Protein AF-A0A8H6RRB8-F1 (afdb_monomer)

Organism: NCBI:txid685502

InterPro domains:
  IPR002125 Cytidine and deoxycytidylate deaminase domain [PF00383] (11-50)
  IPR016193 Cytidine deaminase-like [SSF53927] (10-118)

Solvent-accessible surface area (backbone atoms only — not comparable to full-atom values): 13588 Å² total; per-residue (Å²): 123,40,74,63,92,60,81,66,49,71,68,51,47,62,52,48,51,58,11,49,53,38,10,50,51,26,45,77,67,79,39,75,41,25,30,34,64,41,73,54,98,94,37,79,78,43,74,47,70,56,71,59,27,49,68,47,28,50,51,40,25,74,72,61,51,80,62,49,76,42,27,60,81,37,78,84,49,12,6,75,63,43,66,39,52,58,32,67,44,82,91,62,66,62,65,37,55,49,39,45,57,57,63,25,69,58,47,50,50,44,44,49,51,60,71,54,52,78,59,84,86,43,98,72,64,74,80,66,89,82,59,76,82,78,80,83,72,81,77,82,79,82,70,81,71,93,65,82,78,88,49,68,63,59,60,52,47,54,56,47,64,72,66,49,82,78,79,78,75,75,80,77,79,73,83,75,82,74,85,74,77,94,82,76,86,87,74,86,82,80,86,79,81,82,84,78,86,82,82,84,76,88,79,84,82,82,83,85,88,131

Secondary structure (DSSP, 8-state):
--SSPPTTHHHHHHHHHHHHHHHHHHHHTTS---EEEEEETTEEEEEEES--BHHHHHHHHHTT-S-EEESS--TTTBTBTTS-BGGG-TTSS----EEE-TTHHHHHHHHHHHHHS--TTSSS----TT---------------S-----HHHHHHHHHHHHSPPP-PPPPPP-------S--PPPP---PPPPPPP----PPPPPPP-

Mean predicted aligned error: 16.23 Å

Foldseek 3Di:
DAEDDDPPLVLVLVQVVVQQVQLVVCLVVLHQRGKDFDDDPSDTPDIDGDDPFLVNLQVCLVVPPAEEEEAAADCPGGCVPNPHNSQPDPVHHDHHHHYYHRCNLSSVQSNLVSVQDFDPVDPDGDDPPPRDRDSDDDDPPPDPPPDDPPDPVVVVVSVVVVVDPDDDDDDDPDPPPDPDDDDDDDDDDDDDDDDDDDDDDDDDDDDDDD

Sequence (210 aa):
MVFGPIPNREYHEGFMRKAIEMAQFALASDETPVGCVFVHNGEVIGRGINEPCIMCASALRQYGIRAVYFGCLNDRFGGCGGVMNIHSDPGIDSTFPCYGGLFREEAIMLLRRFYVQENEKAPDPKPKKNRELKTEILPVTVTPTTGAPTNAAAAARAIAAAKAPVPQLAPIPTPVLGAQNATQKSAPVAATPLATPSIEQPTGSSKPSG

Structure (mmCIF, N/CA/C/O backbone):
data_AF-A0A8H6RRB8-F1
#
_entry.id   AF-A0A8H6RRB8-F1
#
loop_
_atom_site.group_PDB
_atom_site.id
_atom_site.type_symbol
_atom_site.label_atom_id
_atom_site.label_alt_id
_atom_site.label_comp_id
_atom_site.label_asym_id
_atom_site.label_entity_id
_atom_site.label_seq_id
_atom_site.pdbx_PDB_ins_code
_atom_site.Cartn_x
_atom_site.Cartn_y
_atom_site.Cartn_z
_atom_site.occupancy
_atom_site.B_iso_or_equiv
_atom_site.auth_seq_id
_atom_site.auth_comp_id
_atom_site.auth_asym_id
_atom_site.auth_atom_id
_atom_site.pdbx_PDB_model_num
ATOM 1 N N . MET A 1 1 ? 12.735 9.214 -4.729 1.00 52.59 1 MET A N 1
ATOM 2 C CA . MET A 1 1 ? 11.607 10.081 -4.328 1.00 52.59 1 MET A CA 1
ATOM 3 C C . MET A 1 1 ? 10.336 9.271 -4.492 1.00 52.59 1 MET A C 1
ATOM 5 O O . MET A 1 1 ? 10.187 8.658 -5.539 1.00 52.59 1 MET A O 1
ATOM 9 N N . VAL A 1 2 ? 9.497 9.200 -3.459 1.00 71.50 2 VAL A N 1
ATOM 10 C CA . VAL A 1 2 ? 8.346 8.277 -3.418 1.00 71.50 2 VAL A CA 1
ATOM 11 C C . VAL A 1 2 ? 7.060 8.920 -3.953 1.00 71.50 2 VAL A C 1
ATOM 13 O O . VAL A 1 2 ? 6.219 8.247 -4.541 1.00 71.50 2 VAL A O 1
ATOM 16 N N . PHE A 1 3 ? 6.932 10.240 -3.811 1.00 79.12 3 PHE A N 1
ATOM 17 C CA . PHE A 1 3 ? 5.869 11.031 -4.427 1.00 79.12 3 PHE A CA 1
ATOM 18 C C . PHE A 1 3 ? 6.410 11.705 -5.686 1.00 79.12 3 PHE A C 1
ATOM 20 O O . PHE A 1 3 ? 7.198 12.645 -5.613 1.00 79.12 3 PHE A O 1
ATOM 27 N N . GLY A 1 4 ? 6.022 11.175 -6.839 1.00 78.25 4 GLY A N 1
ATOM 28 C CA . GLY A 1 4 ? 6.434 11.630 -8.162 1.00 78.25 4 GLY A CA 1
ATOM 29 C C . GLY A 1 4 ? 5.468 11.103 -9.226 1.00 78.25 4 GLY A C 1
ATOM 30 O O . GLY A 1 4 ? 4.447 10.506 -8.874 1.00 78.25 4 GLY A O 1
ATOM 31 N N . PRO A 1 5 ? 5.750 11.310 -10.524 1.00 83.38 5 PRO A N 1
ATOM 32 C CA . PRO A 1 5 ? 4.894 10.798 -11.587 1.00 83.38 5 PRO A CA 1
ATOM 33 C C . PRO A 1 5 ? 4.810 9.268 -11.521 1.00 83.38 5 PRO A C 1
ATOM 35 O O . PRO A 1 5 ? 5.828 8.574 -11.511 1.00 83.38 5 PRO A O 1
ATOM 38 N N . ILE A 1 6 ? 3.581 8.753 -11.474 1.00 88.06 6 ILE A N 1
ATOM 39 C CA . ILE A 1 6 ? 3.302 7.317 -11.428 1.00 88.06 6 ILE A CA 1
ATOM 40 C C . ILE A 1 6 ? 3.175 6.815 -12.871 1.00 88.06 6 ILE A C 1
ATOM 42 O O . ILE A 1 6 ? 2.293 7.293 -13.594 1.00 88.06 6 ILE A O 1
ATOM 46 N N . PRO A 1 7 ? 4.031 5.882 -13.322 1.00 88.12 7 PRO A N 1
ATOM 47 C CA . PRO A 1 7 ? 3.925 5.328 -14.667 1.00 88.12 7 PRO A CA 1
ATOM 48 C C . PRO A 1 7 ? 2.597 4.583 -14.815 1.00 88.12 7 PRO A C 1
ATOM 50 O O . PRO A 1 7 ? 2.222 3.849 -13.914 1.00 88.12 7 PRO A O 1
ATOM 53 N N . ASN A 1 8 ? 1.893 4.763 -15.937 1.00 91.06 8 ASN A N 1
ATOM 54 C CA . ASN A 1 8 ? 0.617 4.091 -16.224 1.00 91.06 8 ASN A CA 1
ATOM 55 C 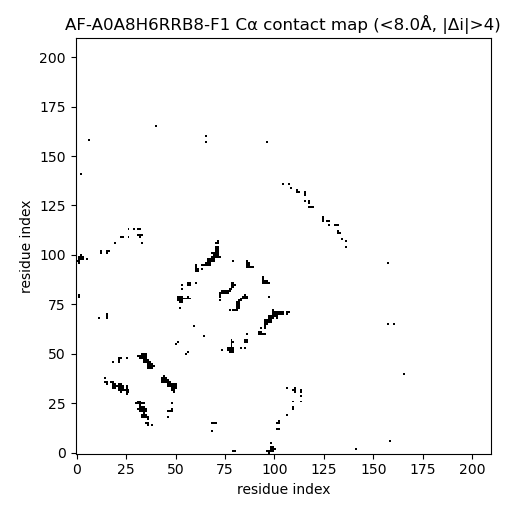C . ASN A 1 8 ? -0.391 4.150 -15.050 1.00 91.06 8 ASN A C 1
ATOM 57 O O . ASN A 1 8 ? -0.902 3.130 -14.588 1.00 91.06 8 ASN A O 1
ATOM 61 N N . ARG A 1 9 ? -0.627 5.358 -14.520 1.00 90.50 9 ARG A N 1
ATOM 62 C CA . ARG A 1 9 ? -1.402 5.580 -13.288 1.00 90.50 9 ARG A CA 1
ATOM 63 C C . ARG A 1 9 ? -2.757 4.869 -13.284 1.00 90.50 9 ARG A C 1
ATOM 65 O O . ARG A 1 9 ? -3.056 4.182 -12.316 1.00 90.50 9 ARG A O 1
ATOM 72 N N . GLU A 1 10 ? -3.528 4.992 -14.362 1.00 91.19 10 GLU A N 1
ATOM 73 C CA . GLU A 1 10 ? -4.872 4.407 -14.493 1.00 91.19 10 GLU A CA 1
ATOM 74 C C . GL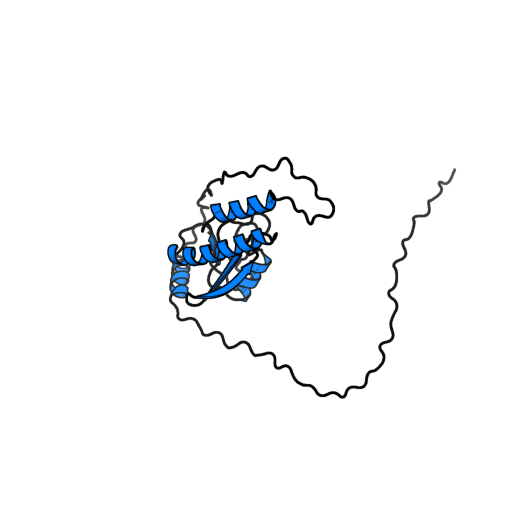U A 1 10 ? -4.864 2.881 -14.311 1.00 91.19 10 GLU A C 1
ATOM 76 O O . GLU A 1 10 ? -5.684 2.323 -13.580 1.00 91.19 10 GLU A O 1
ATOM 81 N N . TYR A 1 11 ? -3.866 2.202 -14.884 1.00 91.69 11 TYR A N 1
ATOM 82 C CA . TYR A 1 11 ? -3.678 0.765 -14.696 1.00 91.69 11 TYR A CA 1
ATOM 83 C C . TYR A 1 11 ? -3.463 0.410 -13.218 1.00 91.69 11 TYR A C 1
ATOM 85 O O . TYR A 1 11 ? -4.081 -0.521 -12.703 1.00 91.69 11 TYR A O 1
ATOM 93 N N . HIS A 1 12 ? -2.626 1.169 -12.504 1.00 93.69 12 HIS A N 1
ATOM 94 C CA . HIS A 1 12 ? -2.383 0.934 -11.078 1.00 93.69 12 HIS A CA 1
ATOM 95 C C . HIS A 1 12 ? -3.564 1.334 -10.195 1.00 93.69 12 HIS A C 1
ATOM 97 O O . HIS A 1 12 ? -3.793 0.687 -9.174 1.00 93.69 12 HIS A O 1
ATOM 103 N N . GLU A 1 13 ? -4.345 2.341 -10.582 1.00 94.00 13 GLU A N 1
ATOM 104 C CA . GLU A 1 13 ? -5.561 2.733 -9.871 1.00 94.00 13 GLU A CA 1
ATOM 105 C C . GLU A 1 13 ? -6.596 1.605 -9.843 1.00 94.00 13 GLU A C 1
ATOM 107 O O . GLU A 1 13 ? -7.203 1.368 -8.797 1.00 94.00 13 GLU A O 1
ATOM 112 N N . GLY A 1 14 ? -6.740 0.850 -10.938 1.00 94.12 14 GLY A N 1
ATOM 113 C CA . GLY A 1 14 ? -7.626 -0.316 -10.987 1.00 94.12 14 GLY A CA 1
ATOM 114 C C . GLY A 1 14 ? -7.273 -1.389 -9.948 1.00 94.12 14 GLY A C 1
ATOM 115 O O . GLY A 1 14 ? -8.158 -1.952 -9.302 1.00 94.12 14 GLY A O 1
ATOM 116 N N . PHE A 1 15 ? -5.981 -1.651 -9.725 1.00 96.31 15 PHE A N 1
ATOM 117 C CA . PHE A 1 15 ? -5.536 -2.579 -8.676 1.00 96.31 15 PHE A CA 1
ATOM 118 C C . PHE A 1 15 ? -5.560 -1.954 -7.285 1.00 96.31 15 PHE A C 1
ATOM 120 O O . PHE A 1 15 ? -5.897 -2.639 -6.321 1.00 96.31 15 PHE A O 1
ATOM 127 N N . MET A 1 16 ? -5.251 -0.663 -7.166 1.00 95.25 16 MET A N 1
ATOM 128 C CA . MET A 1 16 ? -5.318 0.033 -5.886 1.00 95.25 16 MET A CA 1
ATOM 129 C C . MET A 1 16 ? -6.748 0.056 -5.349 1.00 95.25 16 MET A C 1
ATOM 131 O O . MET A 1 16 ? -6.948 -0.155 -4.160 1.00 95.25 16 MET A O 1
ATOM 135 N N . ARG A 1 17 ? -7.759 0.185 -6.215 1.00 96.31 17 ARG A N 1
ATOM 136 C CA . ARG A 1 17 ? -9.164 0.056 -5.810 1.00 96.31 17 ARG A CA 1
ATOM 137 C C . ARG A 1 17 ? -9.462 -1.300 -5.165 1.00 96.31 17 ARG A C 1
ATOM 139 O O . ARG A 1 17 ? -10.066 -1.344 -4.101 1.00 96.31 17 ARG A O 1
ATOM 146 N N . LYS A 1 18 ? -8.928 -2.392 -5.722 1.00 95.88 18 LYS A N 1
ATOM 147 C CA . LYS A 1 18 ? -9.025 -3.737 -5.121 1.00 95.88 18 LYS A CA 1
ATOM 148 C C . LYS A 1 18 ? -8.321 -3.829 -3.761 1.00 95.88 18 LYS A C 1
ATOM 150 O O . LYS A 1 18 ? -8.744 -4.602 -2.907 1.00 95.88 18 LYS A O 1
ATOM 155 N N . ALA A 1 19 ? -7.240 -3.077 -3.552 1.00 95.69 19 ALA A N 1
ATOM 156 C CA . ALA A 1 19 ? -6.569 -2.991 -2.254 1.00 95.69 19 ALA A CA 1
ATOM 157 C C . ALA A 1 19 ? -7.384 -2.166 -1.241 1.00 95.69 19 ALA A C 1
ATOM 159 O O . ALA A 1 19 ? -7.465 -2.543 -0.075 1.00 95.69 19 ALA A O 1
ATOM 160 N N . ILE A 1 20 ? -8.043 -1.093 -1.683 1.00 95.50 20 ILE A N 1
ATOM 161 C CA . ILE A 1 20 ? -8.976 -0.314 -0.860 1.00 95.50 20 ILE A CA 1
ATOM 162 C C . ILE A 1 20 ? -10.187 -1.160 -0.446 1.00 95.50 20 ILE A C 1
ATOM 164 O O . ILE A 1 20 ? -10.567 -1.131 0.720 1.00 95.50 20 ILE A O 1
ATOM 168 N N . GLU A 1 21 ? -10.744 -1.977 -1.341 1.00 95.25 21 GLU A N 1
ATOM 169 C CA . GLU A 1 21 ? -11.802 -2.944 -1.002 1.00 95.25 21 GLU A CA 1
ATOM 170 C C . GLU A 1 21 ? -11.349 -3.909 0.111 1.00 95.25 21 GLU A C 1
ATOM 172 O O . GLU A 1 21 ? -12.079 -4.145 1.072 1.00 95.25 21 GLU A O 1
ATOM 177 N N . MET A 1 22 ? -10.109 -4.411 0.041 1.00 94.81 22 MET A N 1
ATOM 178 C CA . MET A 1 22 ? -9.527 -5.237 1.109 1.00 94.81 22 MET A CA 1
ATOM 179 C C . MET A 1 22 ? -9.356 -4.461 2.424 1.00 94.81 22 MET A C 1
ATOM 181 O O . MET A 1 22 ? -9.592 -5.012 3.497 1.00 94.81 22 MET A O 1
ATOM 185 N N . ALA A 1 23 ? -8.977 -3.183 2.361 1.00 94.25 23 ALA A N 1
ATOM 186 C CA . ALA A 1 23 ? -8.868 -2.322 3.537 1.00 94.25 23 ALA A CA 1
ATOM 187 C C . ALA A 1 23 ? -10.237 -2.058 4.190 1.00 94.25 23 ALA A C 1
ATOM 189 O O . ALA A 1 23 ? -10.348 -2.043 5.414 1.00 94.25 23 ALA A O 1
ATOM 190 N N . GLN A 1 24 ? -11.287 -1.890 3.383 1.00 94.12 24 GLN A N 1
ATOM 191 C CA . GLN A 1 24 ? -12.667 -1.771 3.857 1.00 94.12 24 GLN A CA 1
ATOM 192 C C . GLN A 1 24 ? -13.147 -3.072 4.513 1.00 94.12 24 GLN A C 1
ATOM 194 O O . GLN A 1 24 ? -13.776 -3.024 5.567 1.00 94.12 24 GLN A O 1
ATOM 199 N N . PHE A 1 25 ? -12.805 -4.228 3.937 1.00 93.06 25 PHE A N 1
ATOM 200 C CA . PHE A 1 25 ? -13.089 -5.531 4.541 1.00 93.06 25 PHE A CA 1
ATOM 201 C C . PHE A 1 25 ? -12.395 -5.704 5.903 1.00 93.06 25 PHE A C 1
ATOM 203 O O . PHE A 1 25 ? -13.026 -6.155 6.859 1.00 93.06 25 PHE A O 1
ATOM 210 N N . ALA A 1 26 ? -11.126 -5.296 6.017 1.00 91.38 26 ALA A N 1
ATOM 211 C CA . ALA A 1 26 ? -10.406 -5.296 7.290 1.00 91.38 26 ALA A CA 1
ATOM 212 C C . ALA A 1 26 ? -11.088 -4.386 8.324 1.00 91.38 26 ALA A C 1
ATOM 214 O O . ALA A 1 26 ? -11.348 -4.831 9.438 1.00 91.38 26 ALA A O 1
ATOM 215 N N . LEU A 1 27 ? -11.476 -3.164 7.928 1.00 90.38 27 LEU A N 1
ATOM 216 C CA . LEU A 1 27 ? -12.210 -2.240 8.800 1.00 90.38 27 LEU A CA 1
ATOM 217 C C . LEU A 1 27 ? -13.506 -2.860 9.337 1.00 90.38 27 LEU A C 1
ATOM 219 O O . LEU A 1 27 ? -13.814 -2.725 10.514 1.00 90.38 27 LEU A O 1
ATOM 223 N N . ALA A 1 28 ? -14.265 -3.527 8.465 1.00 89.81 28 ALA A N 1
ATOM 224 C CA . ALA A 1 28 ? -15.520 -4.184 8.824 1.00 89.81 28 ALA A CA 1
ATOM 225 C C . ALA A 1 28 ? -15.326 -5.410 9.734 1.00 89.81 28 ALA A C 1
ATOM 227 O O . ALA A 1 28 ? -16.279 -5.854 10.365 1.00 89.81 28 ALA A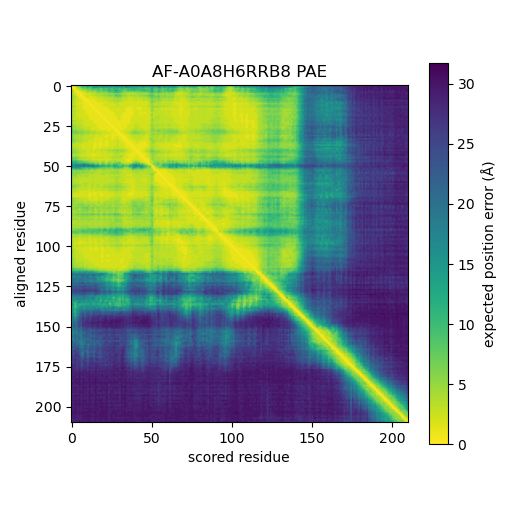 O 1
ATOM 228 N N . SER A 1 29 ? -14.106 -5.949 9.795 1.00 88.50 29 SER A N 1
ATOM 229 C CA . SER A 1 29 ? -13.734 -7.103 10.620 1.00 88.50 29 SER A CA 1
ATOM 230 C C . SER A 1 29 ? -13.044 -6.700 11.933 1.00 88.50 29 SER A C 1
ATOM 232 O O . SER A 1 29 ? -12.442 -7.549 12.588 1.00 88.50 29 SER A O 1
ATOM 234 N N . ASP A 1 30 ? -13.102 -5.417 12.311 1.00 86.38 30 ASP A N 1
ATOM 235 C CA . ASP A 1 30 ? -12.370 -4.811 13.436 1.00 86.38 30 ASP A CA 1
ATOM 236 C C . ASP A 1 30 ? -10.839 -4.952 13.352 1.00 86.38 30 ASP A C 1
ATOM 238 O O . ASP A 1 30 ? -10.143 -4.921 14.369 1.00 86.38 30 ASP A O 1
ATOM 242 N N . GLU A 1 31 ? -10.300 -5.099 12.144 1.00 87.19 31 GLU A N 1
ATOM 243 C CA . GLU A 1 31 ? -8.864 -5.160 11.881 1.00 87.19 31 GLU A CA 1
ATOM 244 C C . GLU A 1 31 ? -8.344 -3.817 11.359 1.00 87.19 31 GLU A C 1
ATOM 246 O O . GLU A 1 31 ? -9.087 -2.979 10.836 1.00 87.19 31 GLU A O 1
ATOM 251 N N . THR A 1 32 ? -7.031 -3.596 11.484 1.00 88.81 32 THR A N 1
ATOM 252 C CA . THR A 1 32 ? -6.416 -2.355 10.986 1.00 88.81 32 THR A CA 1
ATOM 253 C C . THR A 1 32 ? -6.651 -2.248 9.471 1.00 88.81 32 THR A C 1
ATOM 255 O O . THR A 1 32 ? -6.291 -3.174 8.741 1.00 88.81 32 THR A O 1
ATOM 258 N N . PRO A 1 33 ? -7.221 -1.138 8.958 1.00 91.94 33 PRO A N 1
ATOM 259 C CA . PRO A 1 33 ? -7.754 -1.071 7.601 1.00 91.94 33 PRO A CA 1
ATOM 260 C C . PRO A 1 33 ? -6.659 -0.802 6.575 1.00 91.94 33 PRO A C 1
ATOM 262 O O . PRO A 1 33 ? -6.570 0.272 5.978 1.00 91.94 33 PRO A O 1
ATOM 265 N N . VAL A 1 34 ? -5.808 -1.797 6.372 1.00 90.19 34 VAL A N 1
ATOM 266 C CA . VAL A 1 34 ? -4.808 -1.793 5.318 1.00 90.19 34 VAL A CA 1
ATOM 267 C C . VAL A 1 34 ? -5.007 -3.021 4.459 1.00 90.19 34 VAL A C 1
ATOM 269 O O . VAL A 1 34 ? -5.024 -4.133 4.973 1.00 90.19 34 VAL A O 1
ATOM 272 N N . GLY A 1 35 ? -5.127 -2.819 3.152 1.00 92.62 35 GLY A N 1
ATOM 273 C CA . GLY A 1 35 ? -5.233 -3.883 2.166 1.00 92.62 35 GLY A CA 1
ATOM 274 C C . GLY A 1 35 ? -4.080 -3.827 1.172 1.00 92.62 35 GLY A C 1
ATOM 275 O O . GLY A 1 35 ? -3.563 -2.755 0.856 1.00 92.62 35 GLY A O 1
ATOM 276 N N . CYS A 1 36 ? -3.686 -4.987 0.659 1.00 93.69 36 CYS A N 1
ATOM 277 C CA . CYS A 1 36 ? -2.684 -5.120 -0.387 1.00 93.69 36 CYS A CA 1
ATOM 278 C C . CYS A 1 36 ? -3.108 -6.165 -1.424 1.00 93.69 36 CYS A C 1
ATOM 280 O O . CYS A 1 36 ? -3.839 -7.116 -1.134 1.00 93.69 36 CYS A O 1
ATOM 282 N N . VAL A 1 37 ? -2.642 -5.981 -2.658 1.00 94.88 37 VAL A N 1
ATOM 283 C CA . VAL A 1 37 ? -2.803 -6.936 -3.758 1.00 94.88 37 VAL A CA 1
ATOM 284 C C . VAL A 1 37 ? -1.441 -7.170 -4.404 1.00 94.88 37 VAL A C 1
ATOM 286 O O . VAL A 1 37 ? -0.686 -6.227 -4.638 1.00 94.88 37 VAL A O 1
ATOM 289 N N . PHE A 1 38 ? -1.133 -8.424 -4.713 1.00 94.69 38 PHE A N 1
ATOM 290 C CA . PHE A 1 38 ? 0.032 -8.808 -5.501 1.00 94.69 38 PHE A CA 1
ATOM 291 C C . PHE A 1 38 ? -0.405 -9.013 -6.943 1.00 94.69 38 PHE A C 1
ATOM 293 O O . PHE A 1 38 ? -1.333 -9.780 -7.205 1.00 94.69 38 PHE A O 1
ATOM 300 N N . VAL A 1 39 ? 0.253 -8.320 -7.869 1.00 95.06 39 VAL A N 1
ATOM 301 C CA . VAL A 1 39 ? -0.095 -8.343 -9.291 1.00 95.06 39 VAL A CA 1
ATOM 302 C C . VAL A 1 39 ? 1.051 -8.937 -10.090 1.00 95.06 39 VAL A C 1
ATOM 304 O O . VAL A 1 39 ? 2.195 -8.494 -9.984 1.00 95.06 39 VAL A O 1
ATOM 307 N N . HIS A 1 40 ? 0.729 -9.910 -10.930 1.00 93.75 40 HIS A N 1
ATOM 308 C CA . HIS A 1 40 ? 1.661 -10.551 -11.837 1.00 93.75 40 HIS A CA 1
ATOM 309 C C . HIS A 1 40 ? 0.977 -10.746 -13.191 1.00 93.75 40 HIS A C 1
ATOM 311 O O . HIS A 1 40 ? -0.152 -11.213 -13.241 1.00 93.75 40 HIS A O 1
ATOM 317 N N . ASN A 1 41 ? 1.626 -10.340 -14.286 1.00 93.50 41 ASN A N 1
ATOM 318 C CA . ASN A 1 41 ? 1.068 -10.428 -15.647 1.00 93.50 41 ASN A CA 1
ATOM 319 C C . ASN A 1 41 ? -0.321 -9.794 -15.838 1.00 93.50 41 ASN A C 1
ATOM 321 O O . ASN A 1 41 ? -1.119 -10.276 -16.630 1.00 93.50 41 ASN A O 1
ATOM 325 N N . GLY A 1 42 ? -0.616 -8.701 -15.128 1.00 92.25 42 GLY A N 1
ATOM 326 C CA . GLY A 1 42 ? -1.931 -8.050 -15.213 1.00 92.25 42 GLY A CA 1
ATOM 327 C C . GLY A 1 42 ? -3.016 -8.704 -14.365 1.00 92.25 42 GLY A C 1
ATOM 328 O O . GLY A 1 42 ? -4.141 -8.211 -14.329 1.00 92.25 42 GLY A O 1
ATOM 329 N N . GLU A 1 43 ? -2.683 -9.756 -13.625 1.00 94.25 43 GLU A N 1
ATOM 330 C CA . GLU A 1 43 ? -3.625 -10.497 -12.800 1.00 94.25 43 GLU A CA 1
ATOM 331 C C . GLU A 1 43 ? -3.266 -10.397 -11.322 1.00 94.25 43 GLU A C 1
ATOM 333 O O . GLU A 1 43 ? -2.099 -10.303 -10.939 1.00 94.25 43 GLU A O 1
ATOM 338 N N . VAL A 1 44 ? -4.289 -10.407 -10.468 1.00 95.19 44 VAL A N 1
ATOM 339 C CA . VAL A 1 44 ? -4.090 -10.445 -9.017 1.00 95.19 44 VAL A CA 1
ATOM 340 C C . VAL A 1 44 ? -3.802 -11.887 -8.616 1.00 95.19 44 VAL A C 1
ATOM 342 O O . VAL A 1 44 ? -4.691 -12.727 -8.694 1.00 95.19 44 VAL A O 1
ATOM 345 N N . ILE A 1 45 ? -2.582 -12.152 -8.155 1.00 95.56 45 ILE A N 1
ATOM 346 C CA . ILE A 1 45 ? -2.135 -13.482 -7.707 1.00 95.56 45 ILE A CA 1
ATOM 347 C C . ILE A 1 45 ? -2.246 -13.676 -6.194 1.00 95.56 45 ILE A C 1
ATOM 349 O O . ILE A 1 45 ? -2.142 -14.792 -5.697 1.00 95.56 45 ILE A O 1
ATOM 353 N N . GLY A 1 46 ? -2.447 -12.592 -5.447 1.00 92.44 46 GLY A N 1
ATOM 354 C CA . GLY A 1 46 ? -2.549 -12.640 -3.997 1.00 92.44 46 GLY A CA 1
ATOM 355 C C . GLY A 1 46 ? -3.187 -11.381 -3.441 1.00 92.44 46 GLY A C 1
ATOM 356 O O . GLY A 1 46 ? -3.122 -10.310 -4.047 1.00 92.44 46 GLY A O 1
ATOM 357 N N . ARG A 1 47 ? -3.816 -11.517 -2.279 1.00 93.06 47 ARG A N 1
ATOM 358 C CA . ARG A 1 47 ? -4.403 -10.416 -1.515 1.00 93.06 47 ARG A CA 1
ATOM 359 C C . ARG A 1 47 ? -3.993 -10.577 -0.066 1.00 93.06 47 ARG A C 1
ATOM 361 O O . ARG A 1 47 ? -3.830 -11.697 0.408 1.00 93.06 47 ARG A O 1
ATOM 368 N N . GLY A 1 48 ? -3.844 -9.464 0.623 1.00 86.44 48 GLY A N 1
ATOM 369 C CA . GLY A 1 48 ? -3.537 -9.456 2.038 1.00 86.44 48 GLY A CA 1
ATOM 370 C C . GLY A 1 48 ? -4.137 -8.240 2.708 1.00 86.44 48 GLY A C 1
ATOM 371 O O . GLY A 1 48 ? -4.564 -7.285 2.057 1.00 86.44 48 GLY A O 1
ATOM 372 N N . ILE A 1 49 ? -4.159 -8.306 4.027 1.00 81.50 49 ILE A N 1
ATOM 373 C CA . ILE A 1 49 ? -4.413 -7.168 4.895 1.00 81.50 49 ILE A CA 1
ATOM 374 C C . ILE A 1 49 ? -3.122 -6.904 5.685 1.00 81.50 49 ILE A C 1
ATOM 376 O O . ILE A 1 49 ? -2.401 -7.861 5.975 1.00 81.50 49 ILE A O 1
ATOM 380 N N . ASN A 1 50 ? -2.827 -5.632 5.981 1.00 70.38 50 ASN A N 1
ATOM 381 C CA . ASN A 1 50 ? -1.586 -5.044 6.538 1.00 70.38 50 ASN A CA 1
ATOM 382 C C . ASN A 1 50 ? -0.630 -4.355 5.533 1.00 70.38 50 ASN A C 1
ATOM 384 O O . ASN A 1 50 ? -0.472 -4.763 4.383 1.00 70.38 50 ASN A O 1
ATOM 388 N N . GLU A 1 51 ? -0.006 -3.262 5.991 1.00 66.06 51 GLU A N 1
ATOM 389 C CA . GLU A 1 51 ? 0.855 -2.353 5.210 1.00 66.06 51 GLU A CA 1
ATOM 390 C C . GLU A 1 51 ? 2.301 -2.842 5.095 1.00 66.06 51 GLU A C 1
ATOM 392 O O . GLU A 1 51 ? 2.774 -3.514 6.017 1.00 66.06 51 GLU A O 1
ATOM 397 N N . PRO A 1 52 ? 3.072 -2.419 4.067 1.00 69.44 52 PRO A N 1
ATOM 398 C CA . PRO A 1 52 ? 4.514 -2.562 4.100 1.00 69.44 52 PRO A CA 1
ATOM 399 C C . PRO A 1 52 ? 5.193 -1.735 5.211 1.00 69.44 52 PRO A C 1
ATOM 401 O O . PRO A 1 52 ? 5.722 -0.642 4.987 1.00 69.44 52 PRO A O 1
ATOM 404 N N . CYS A 1 53 ? 5.258 -2.291 6.418 1.00 84.38 53 CYS A N 1
ATOM 405 C CA . CYS A 1 53 ? 6.172 -1.813 7.450 1.00 84.38 53 CYS A CA 1
ATOM 406 C C . CYS A 1 53 ? 7.632 -2.157 7.092 1.00 84.38 53 CYS A C 1
ATOM 408 O O . CYS A 1 53 ? 7.905 -2.787 6.069 1.00 84.38 53 CYS A O 1
ATOM 410 N N . ILE A 1 54 ? 8.588 -1.776 7.941 1.00 86.69 54 ILE A N 1
ATOM 411 C CA . ILE A 1 54 ? 10.017 -2.114 7.779 1.00 86.69 54 ILE A CA 1
ATOM 412 C C . ILE A 1 54 ? 10.231 -3.611 7.468 1.00 86.69 54 ILE A C 1
ATOM 414 O O . ILE A 1 54 ? 10.976 -3.942 6.545 1.00 86.69 54 ILE A O 1
ATOM 418 N N . MET A 1 55 ? 9.531 -4.510 8.173 1.00 90.06 55 MET A N 1
ATOM 419 C CA . MET A 1 55 ? 9.599 -5.962 7.945 1.00 90.06 55 MET A CA 1
ATOM 420 C C . MET A 1 55 ? 9.145 -6.336 6.532 1.00 90.06 55 MET A C 1
ATOM 422 O O . MET A 1 55 ? 9.856 -7.025 5.806 1.00 90.06 55 MET A O 1
ATOM 426 N N . CYS A 1 56 ? 7.972 -5.861 6.124 1.00 88.69 56 CYS A N 1
ATOM 427 C CA . CYS A 1 56 ? 7.422 -6.147 4.808 1.00 88.69 56 CYS A CA 1
ATOM 428 C C . CYS A 1 56 ? 8.282 -5.553 3.691 1.00 88.69 56 CYS A C 1
ATOM 430 O O . CYS A 1 56 ? 8.498 -6.210 2.681 1.00 88.69 56 CYS A O 1
ATOM 432 N N . ALA A 1 57 ? 8.804 -4.336 3.873 1.00 88.25 57 ALA A N 1
ATOM 433 C CA . ALA A 1 57 ? 9.717 -3.722 2.920 1.00 88.25 57 ALA A CA 1
ATOM 434 C C . ALA A 1 57 ? 10.975 -4.583 2.735 1.00 88.25 57 ALA A C 1
ATOM 436 O O . ALA A 1 57 ? 11.357 -4.825 1.598 1.00 88.25 57 ALA A O 1
ATOM 437 N N . SER A 1 58 ? 11.563 -5.107 3.817 1.00 90.31 58 SER A N 1
ATOM 438 C CA . SER A 1 58 ? 12.694 -6.045 3.741 1.00 90.31 58 SER A CA 1
ATOM 439 C C . SER A 1 58 ? 12.324 -7.345 3.014 1.00 90.31 58 SER A C 1
ATOM 441 O O . SER A 1 58 ? 13.008 -7.741 2.072 1.00 90.31 58 SER A O 1
ATOM 443 N N . ALA A 1 59 ? 11.194 -7.964 3.370 1.00 91.75 59 ALA A N 1
ATOM 444 C CA . ALA A 1 59 ? 10.727 -9.188 2.719 1.00 91.75 59 ALA A CA 1
ATOM 445 C C . ALA A 1 59 ? 10.520 -8.991 1.208 1.00 91.75 59 ALA A C 1
ATOM 447 O O . ALA A 1 59 ? 10.955 -9.808 0.403 1.00 91.75 59 ALA A O 1
ATOM 448 N N . LEU A 1 60 ? 9.918 -7.871 0.801 1.00 92.00 60 LEU A N 1
ATOM 449 C CA . LEU A 1 60 ? 9.706 -7.533 -0.606 1.00 92.00 60 LEU A CA 1
ATOM 450 C C . LEU A 1 60 ? 11.016 -7.404 -1.399 1.00 92.00 60 LEU A C 1
ATOM 452 O O . LEU A 1 60 ? 11.028 -7.733 -2.587 1.00 92.00 60 LEU A O 1
ATOM 456 N N . ARG A 1 61 ? 12.115 -6.978 -0.761 1.00 90.88 61 ARG A N 1
ATOM 457 C CA . ARG A 1 61 ? 13.442 -6.961 -1.399 1.00 90.88 61 ARG A CA 1
ATOM 458 C C . ARG A 1 61 ? 13.996 -8.362 -1.612 1.00 90.88 61 ARG A C 1
ATOM 460 O O . ARG A 1 61 ? 14.520 -8.635 -2.689 1.00 90.88 61 ARG A O 1
ATOM 467 N N . GLN A 1 62 ? 13.840 -9.238 -0.619 1.00 91.50 62 GLN A N 1
ATOM 468 C CA . GLN A 1 62 ? 14.273 -10.637 -0.697 1.00 91.50 62 GLN A CA 1
ATOM 469 C C . GLN A 1 62 ? 13.500 -11.402 -1.778 1.00 91.50 62 GLN A C 1
ATOM 471 O O . GLN A 1 62 ? 14.082 -12.176 -2.531 1.00 91.50 62 GLN A O 1
ATOM 476 N N . TYR A 1 63 ? 12.198 -11.131 -1.915 1.00 91.44 63 TYR A N 1
ATOM 477 C CA . TYR A 1 63 ? 11.367 -11.699 -2.982 1.00 91.44 63 TYR A CA 1
ATOM 478 C C . TYR A 1 63 ? 11.598 -11.064 -4.362 1.00 91.44 63 TYR A C 1
ATOM 480 O O . TYR A 1 63 ? 11.049 -11.549 -5.350 1.00 91.44 63 TYR A O 1
ATOM 488 N N . GLY A 1 64 ? 12.379 -9.984 -4.454 1.00 91.38 64 GLY A N 1
ATOM 489 C CA . GLY A 1 64 ? 12.672 -9.318 -5.723 1.00 91.38 64 GLY A CA 1
ATOM 490 C C . GLY A 1 64 ? 11.446 -8.671 -6.372 1.00 91.38 64 GLY A C 1
ATOM 491 O O . GLY A 1 64 ? 11.262 -8.774 -7.589 1.00 91.38 64 GLY A O 1
ATOM 492 N N . ILE A 1 65 ? 10.578 -8.016 -5.584 1.00 92.50 65 ILE A N 1
ATOM 493 C CA . ILE A 1 65 ? 9.427 -7.301 -6.149 1.00 92.50 65 ILE A CA 1
ATOM 494 C C . ILE A 1 65 ? 9.900 -6.193 -7.098 1.00 92.50 65 ILE A C 1
ATOM 496 O O . ILE A 1 65 ? 10.868 -5.484 -6.833 1.00 92.50 65 ILE A O 1
ATOM 500 N N . ARG A 1 66 ? 9.192 -6.006 -8.215 1.00 92.44 66 ARG A N 1
ATOM 501 C CA . ARG A 1 66 ? 9.606 -5.026 -9.232 1.00 92.44 66 ARG A CA 1
ATOM 502 C C . ARG A 1 66 ? 9.253 -3.585 -8.893 1.00 92.44 66 ARG A C 1
ATOM 504 O O . ARG A 1 66 ? 9.910 -2.681 -9.394 1.00 92.44 66 ARG A O 1
ATOM 511 N N . ALA A 1 67 ? 8.185 -3.368 -8.132 1.00 92.31 67 ALA A N 1
ATOM 512 C CA . ALA A 1 67 ? 7.712 -2.046 -7.738 1.00 92.31 67 ALA A CA 1
ATOM 513 C C . ALA A 1 67 ? 6.657 -2.166 -6.636 1.00 92.31 67 ALA A C 1
ATOM 515 O O . ALA A 1 67 ? 5.936 -3.163 -6.572 1.00 92.31 67 ALA A O 1
ATOM 516 N N . VAL A 1 68 ? 6.520 -1.114 -5.830 1.00 93.06 68 VAL A N 1
ATOM 517 C CA . VAL A 1 68 ? 5.436 -0.967 -4.852 1.00 93.06 68 VAL A CA 1
ATOM 518 C C . VAL A 1 68 ? 4.667 0.316 -5.136 1.00 93.06 68 VAL A C 1
ATOM 520 O O . VAL A 1 68 ? 5.253 1.381 -5.325 1.00 93.06 68 VAL A O 1
ATOM 523 N N . TYR A 1 69 ? 3.342 0.209 -5.134 1.00 93.81 69 TYR A N 1
ATOM 524 C CA . TYR A 1 69 ? 2.417 1.331 -5.254 1.00 93.81 69 TYR A CA 1
ATOM 525 C C . TYR A 1 69 ? 1.579 1.382 -3.980 1.00 93.81 69 TYR A C 1
ATOM 527 O O . TYR A 1 69 ? 1.091 0.341 -3.545 1.00 93.81 69 TYR A O 1
ATOM 535 N N . PHE A 1 70 ? 1.414 2.555 -3.373 1.00 92.25 70 PHE A N 1
ATOM 536 C CA . PHE A 1 70 ? 0.663 2.697 -2.123 1.00 92.25 70 PHE A CA 1
ATOM 537 C C . PHE A 1 70 ? -0.102 4.024 -2.050 1.00 92.25 70 PHE A C 1
ATOM 539 O O . PHE A 1 70 ? 0.153 4.957 -2.816 1.00 92.25 70 PHE A O 1
ATOM 546 N N . GLY A 1 71 ? -1.062 4.102 -1.125 1.00 91.06 71 GLY A N 1
ATOM 547 C CA . GLY A 1 71 ? -1.911 5.280 -0.956 1.00 91.06 71 GLY A CA 1
ATOM 548 C C . GLY A 1 71 ? -1.303 6.356 -0.073 1.00 91.06 71 GLY A C 1
ATOM 549 O O . GLY A 1 71 ? -0.810 7.366 -0.574 1.00 91.06 71 GLY A O 1
ATOM 550 N N . CYS A 1 72 ? -1.330 6.155 1.241 1.00 88.94 72 CYS A N 1
ATOM 551 C CA . CYS A 1 72 ? -0.739 7.069 2.215 1.00 88.94 72 CYS A CA 1
ATOM 552 C C . CYS A 1 72 ? 0.522 6.478 2.852 1.00 88.94 72 CYS A C 1
ATOM 554 O O . CYS A 1 72 ? 0.701 5.265 2.868 1.00 88.94 72 CYS A O 1
ATOM 556 N N . LEU A 1 73 ? 1.397 7.347 3.363 1.00 87.00 73 LEU A N 1
ATOM 557 C CA . LEU A 1 73 ? 2.540 6.921 4.167 1.00 87.00 73 LEU A CA 1
ATOM 558 C C . LEU A 1 73 ? 2.100 6.486 5.564 1.00 87.00 73 LEU A C 1
ATOM 560 O O . LEU A 1 73 ? 1.067 6.924 6.073 1.00 87.00 73 LEU A O 1
ATOM 564 N N . ASN A 1 74 ? 2.959 5.690 6.190 1.00 84.94 74 ASN A N 1
ATOM 565 C CA . ASN A 1 74 ? 2.856 5.321 7.589 1.00 84.94 74 ASN A CA 1
ATOM 566 C C . ASN A 1 74 ? 3.948 5.980 8.413 1.00 84.94 74 ASN A C 1
ATOM 568 O O . ASN A 1 74 ? 5.121 5.600 8.359 1.00 84.94 74 ASN A O 1
ATOM 572 N N . ASP A 1 75 ? 3.509 6.941 9.215 1.00 84.00 75 ASP A N 1
ATOM 573 C CA . ASP A 1 75 ? 4.375 7.799 10.018 1.00 84.00 75 ASP A CA 1
ATOM 574 C C . ASP A 1 75 ? 5.021 7.060 11.198 1.00 84.00 75 ASP A C 1
ATOM 576 O O . ASP A 1 75 ? 5.972 7.560 11.793 1.00 84.00 75 ASP A O 1
ATOM 580 N N . ARG A 1 76 ? 4.516 5.873 11.566 1.00 83.38 76 ARG A N 1
ATOM 581 C CA . ARG A 1 76 ? 4.985 5.132 12.745 1.00 83.38 76 ARG A CA 1
ATOM 582 C C . ARG A 1 76 ? 5.920 3.978 12.404 1.00 83.38 76 ARG A C 1
ATOM 584 O O . ARG A 1 76 ? 6.848 3.717 13.162 1.00 83.38 76 ARG A O 1
ATOM 591 N N . PHE A 1 77 ? 5.680 3.283 11.293 1.00 85.50 77 PHE A N 1
ATOM 592 C CA . PHE A 1 77 ? 6.405 2.058 10.926 1.00 85.50 77 PHE A CA 1
ATOM 593 C C . PHE A 1 77 ? 6.734 1.938 9.429 1.00 85.50 77 PHE A C 1
ATOM 595 O O . PHE A 1 77 ? 7.162 0.869 8.984 1.00 85.50 77 PHE A O 1
ATOM 602 N N . GLY A 1 78 ? 6.523 2.989 8.630 1.00 84.50 78 GLY A N 1
ATOM 603 C CA . GLY A 1 78 ? 6.677 2.933 7.176 1.00 84.50 78 GLY A CA 1
ATOM 604 C C . GLY A 1 78 ? 8.111 2.638 6.724 1.00 84.50 78 GLY A C 1
ATOM 605 O O . GLY A 1 78 ? 9.023 3.424 6.981 1.00 84.50 78 GLY A O 1
ATOM 606 N N . GLY A 1 79 ? 8.300 1.536 5.986 1.00 85.75 79 GLY A N 1
ATOM 607 C CA . GLY A 1 79 ? 9.594 1.138 5.401 1.00 85.75 79 GLY A CA 1
ATOM 608 C C . GLY A 1 79 ? 9.868 1.706 3.998 1.00 85.75 79 GLY A C 1
ATOM 609 O O . GLY A 1 79 ? 10.947 1.504 3.435 1.00 85.75 79 GLY A O 1
ATOM 610 N N . CYS A 1 80 ? 8.889 2.412 3.425 1.00 87.06 80 CYS A N 1
ATOM 611 C CA . CYS A 1 80 ? 8.944 3.006 2.087 1.00 87.06 80 CYS A CA 1
ATOM 612 C C . CYS A 1 80 ? 8.977 4.545 2.131 1.00 87.06 80 CYS A C 1
ATOM 614 O O . CYS A 1 80 ? 8.30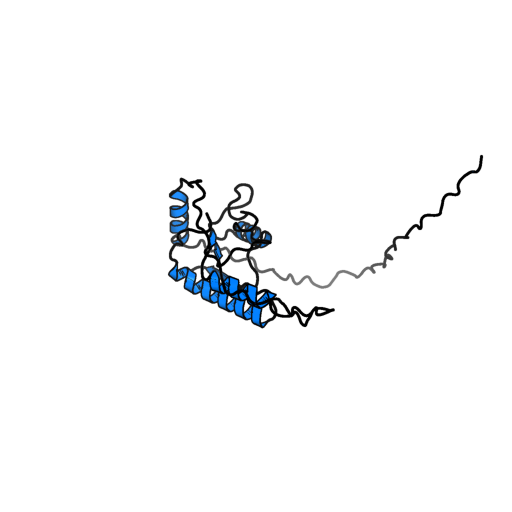3 5.200 1.342 1.00 87.06 80 CYS A O 1
ATOM 616 N N . GLY A 1 81 ? 9.731 5.121 3.075 1.00 83.44 81 GLY A N 1
ATOM 617 C CA . GLY A 1 81 ? 9.922 6.571 3.211 1.00 83.44 81 GLY A CA 1
ATOM 618 C C . GLY A 1 81 ? 9.070 7.277 4.259 1.00 83.44 81 GLY A C 1
ATOM 619 O O . GLY A 1 81 ? 9.164 8.494 4.366 1.00 83.44 81 GLY A O 1
ATOM 620 N N . GLY A 1 82 ? 8.288 6.536 5.049 1.00 83.94 82 GLY A N 1
ATOM 621 C CA . GLY A 1 82 ? 7.615 7.084 6.233 1.00 83.94 82 GLY A CA 1
ATOM 622 C C . GLY A 1 82 ? 8.596 7.279 7.390 1.00 83.94 82 GLY A C 1
ATOM 623 O O . GLY A 1 82 ? 8.849 8.399 7.813 1.00 83.94 82 GLY A O 1
ATOM 624 N N . VAL A 1 83 ? 9.199 6.180 7.855 1.00 87.12 83 VAL A N 1
ATOM 625 C CA . VAL A 1 83 ? 10.197 6.181 8.940 1.00 87.12 83 VAL A CA 1
ATOM 626 C C . VAL A 1 83 ? 11.588 5.862 8.407 1.00 87.12 83 VAL A C 1
ATOM 628 O O . VAL A 1 83 ? 12.558 6.535 8.737 1.00 87.12 83 VAL A O 1
ATOM 631 N N . MET A 1 84 ? 11.691 4.834 7.562 1.00 87.38 84 MET A N 1
ATOM 632 C CA . MET A 1 84 ? 12.949 4.407 6.952 1.00 87.38 84 MET A CA 1
ATOM 633 C C . MET A 1 84 ? 12.776 4.182 5.452 1.00 87.38 84 MET A C 1
ATOM 635 O O . MET A 1 84 ? 11.676 3.928 4.958 1.00 87.38 84 MET A O 1
ATOM 639 N N . ASN A 1 85 ? 13.888 4.241 4.721 1.00 89.25 85 ASN A N 1
ATOM 640 C CA . ASN A 1 85 ? 13.944 4.023 3.276 1.00 89.25 85 ASN A CA 1
ATOM 641 C C . ASN A 1 85 ? 14.513 2.638 2.939 1.00 89.25 85 ASN A C 1
ATOM 643 O O . ASN A 1 85 ? 15.460 2.515 2.167 1.00 89.25 85 ASN A O 1
ATOM 647 N N . ILE A 1 86 ? 13.913 1.583 3.500 1.00 90.81 86 ILE A N 1
ATOM 648 C CA . ILE A 1 86 ? 14.382 0.204 3.303 1.00 90.81 86 ILE A CA 1
ATOM 649 C C . ILE A 1 86 ? 14.359 -0.173 1.826 1.00 90.81 86 ILE A C 1
ATOM 651 O O . ILE A 1 86 ? 15.281 -0.814 1.359 1.00 90.81 86 ILE A O 1
ATOM 655 N N . HIS A 1 87 ? 13.361 0.265 1.062 1.00 88.38 87 HIS A N 1
ATOM 656 C CA . HIS A 1 87 ? 13.250 -0.015 -0.375 1.00 88.38 87 HIS A CA 1
ATOM 657 C C . HIS A 1 87 ? 14.433 0.470 -1.244 1.00 88.38 87 HIS A C 1
ATOM 659 O O . HIS A 1 87 ? 14.660 -0.086 -2.320 1.00 88.38 87 HIS A O 1
ATOM 665 N N . SER A 1 88 ? 15.184 1.491 -0.805 1.00 89.81 88 SER A N 1
ATOM 666 C CA . SER A 1 88 ? 16.247 2.132 -1.597 1.00 89.81 88 SER A CA 1
ATOM 667 C C . SER A 1 88 ? 17.647 2.027 -0.989 1.00 89.81 88 SER A C 1
ATOM 669 O O . SER A 1 88 ? 18.591 2.544 -1.582 1.00 89.81 88 SER A O 1
ATOM 671 N N . ASP A 1 89 ? 17.794 1.416 0.186 1.00 89.62 89 ASP A N 1
ATOM 672 C CA . ASP A 1 89 ? 19.081 1.298 0.877 1.00 89.62 89 ASP A CA 1
ATOM 673 C C . ASP A 1 89 ? 20.038 0.369 0.099 1.00 89.62 89 ASP A C 1
ATOM 675 O O . ASP A 1 89 ? 19.727 -0.813 -0.054 1.00 89.62 89 ASP A O 1
ATOM 679 N N . PRO A 1 90 ? 21.192 0.840 -0.403 1.00 87.62 90 PRO A N 1
ATOM 680 C CA . PRO A 1 90 ? 22.110 0.004 -1.174 1.00 87.62 90 PRO A CA 1
ATOM 681 C C . PRO A 1 90 ? 22.814 -1.082 -0.344 1.00 87.62 90 PRO A C 1
ATOM 683 O O 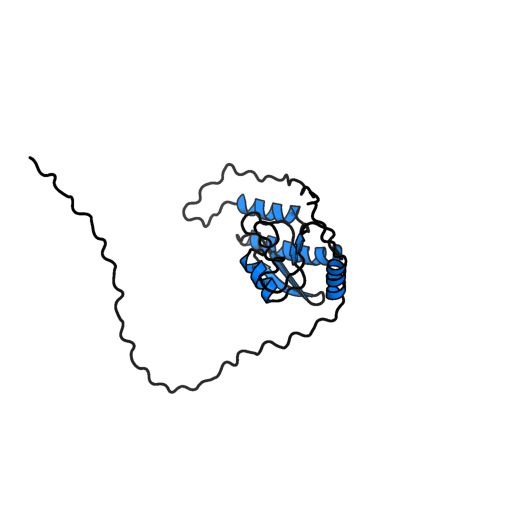. PRO A 1 90 ? 23.380 -1.994 -0.936 1.00 87.62 90 PRO A O 1
ATOM 686 N N . GLY A 1 91 ? 22.799 -1.001 0.991 1.00 87.44 91 GLY A N 1
ATOM 687 C CA . GLY A 1 91 ? 23.483 -1.941 1.887 1.00 87.44 91 GLY A CA 1
ATOM 688 C C . GLY A 1 91 ? 22.725 -3.240 2.184 1.00 87.44 91 GLY A C 1
ATOM 689 O O . GLY A 1 91 ? 23.211 -4.046 2.972 1.00 87.44 91 GLY A O 1
ATOM 690 N N . ILE A 1 92 ? 21.541 -3.439 1.598 1.00 85.12 92 ILE A N 1
ATOM 691 C CA . ILE A 1 92 ? 20.707 -4.644 1.787 1.00 85.12 92 ILE A CA 1
ATOM 692 C C . ILE A 1 92 ? 20.587 -5.393 0.431 1.00 85.12 92 ILE A C 1
ATOM 694 O O . ILE A 1 92 ? 21.530 -5.383 -0.352 1.00 85.12 92 ILE A O 1
ATOM 698 N N . ASP A 1 93 ? 19.461 -6.056 0.136 1.00 89.81 93 ASP A N 1
ATOM 699 C CA . ASP A 1 93 ? 19.214 -6.856 -1.081 1.00 89.81 93 ASP A CA 1
ATOM 700 C C . ASP A 1 93 ? 19.016 -6.000 -2.357 1.00 89.81 93 ASP A C 1
ATOM 702 O O . ASP A 1 93 ? 19.485 -4.874 -2.466 1.00 89.81 93 ASP A O 1
ATOM 706 N N . SER A 1 94 ? 18.289 -6.477 -3.370 1.00 88.88 94 SER A N 1
ATOM 707 C CA . SER A 1 94 ? 17.928 -5.639 -4.527 1.00 88.88 94 SER A CA 1
ATOM 708 C C . SER A 1 94 ? 16.975 -4.497 -4.130 1.00 88.88 94 SER A C 1
ATOM 710 O O . SER A 1 94 ? 16.118 -4.661 -3.260 1.00 88.88 94 SER A O 1
ATOM 712 N N . THR A 1 95 ? 17.151 -3.309 -4.715 1.00 91.94 95 THR A N 1
ATOM 713 C CA . THR A 1 95 ? 16.257 -2.160 -4.487 1.00 91.94 95 THR A CA 1
ATOM 714 C C . THR A 1 95 ? 15.037 -2.227 -5.400 1.00 91.94 95 THR A C 1
ATOM 716 O O . THR A 1 95 ? 15.088 -2.816 -6.481 1.00 91.94 95 THR A O 1
ATOM 719 N N . PHE A 1 96 ? 13.945 -1.577 -4.993 1.00 90.88 96 PHE A N 1
ATOM 720 C CA . PHE A 1 96 ? 12.746 -1.450 -5.820 1.00 90.88 96 PHE A CA 1
ATOM 721 C C . PHE A 1 96 ? 12.172 -0.024 -5.778 1.00 90.88 96 PHE A C 1
ATOM 723 O O . PHE A 1 96 ? 12.278 0.665 -4.760 1.00 90.88 96 PHE A O 1
ATOM 730 N N . PRO A 1 97 ? 11.562 0.453 -6.878 1.00 92.19 97 PRO A N 1
ATOM 731 C CA . PRO A 1 97 ? 10.885 1.740 -6.910 1.00 92.19 97 PRO A CA 1
ATOM 732 C C . PRO A 1 97 ? 9.573 1.711 -6.112 1.00 92.19 97 PRO A C 1
ATOM 734 O O . PRO A 1 97 ? 8.797 0.754 -6.185 1.00 92.19 97 PRO A O 1
ATOM 737 N N . CYS A 1 98 ? 9.314 2.806 -5.398 1.00 90.56 98 CYS A N 1
ATOM 738 C CA . CYS A 1 98 ? 8.087 3.041 -4.643 1.00 90.56 98 CYS A CA 1
ATOM 739 C C . CYS A 1 98 ? 7.346 4.263 -5.183 1.00 90.56 98 CYS A C 1
ATOM 741 O O . CYS A 1 98 ? 7.959 5.313 -5.385 1.00 90.56 98 CYS A O 1
ATOM 743 N N . TYR A 1 99 ? 6.031 4.135 -5.336 1.00 92.00 99 TYR A N 1
ATOM 744 C CA . TYR A 1 99 ? 5.139 5.188 -5.812 1.00 92.00 99 TYR A CA 1
ATOM 745 C C . TYR A 1 99 ? 3.982 5.375 -4.828 1.00 92.00 99 TYR A C 1
ATOM 747 O O . TYR A 1 99 ? 3.121 4.506 -4.691 1.00 92.00 99 TYR A O 1
ATOM 755 N N . GLY A 1 100 ? 3.970 6.504 -4.129 1.00 90.50 100 GLY A N 1
ATOM 756 C CA . GLY A 1 100 ? 2.930 6.859 -3.166 1.00 90.50 100 GLY A CA 1
ATOM 757 C C . GLY A 1 100 ? 1.870 7.793 -3.750 1.00 90.50 100 GLY A C 1
ATOM 758 O O . GLY A 1 100 ? 2.118 8.505 -4.723 1.00 90.50 100 GLY A O 1
ATOM 759 N N . GLY A 1 101 ? 0.706 7.854 -3.102 1.00 89.81 101 GLY A N 1
ATOM 760 C CA . GLY A 1 101 ? -0.327 8.858 -3.368 1.00 89.81 101 GLY A CA 1
ATOM 761 C C . GLY A 1 101 ? -1.562 8.358 -4.124 1.00 89.81 101 GLY A C 1
ATOM 762 O O . GLY A 1 101 ? -2.405 9.175 -4.494 1.00 89.81 101 GLY A O 1
ATOM 763 N N . LEU A 1 102 ? -1.702 7.054 -4.380 1.00 91.94 102 LEU A N 1
ATOM 764 C CA . LEU A 1 102 ? -2.903 6.506 -5.030 1.00 91.94 102 LEU A CA 1
ATOM 765 C C . LEU A 1 102 ? -4.053 6.355 -4.026 1.00 91.94 102 LEU A C 1
ATOM 767 O O . LEU A 1 102 ? -3.944 5.566 -3.097 1.00 91.94 102 LEU A O 1
ATOM 771 N N . PHE A 1 103 ? -5.169 7.064 -4.219 1.00 94.06 103 PHE A N 1
ATOM 772 C CA . PHE A 1 103 ? -6.298 7.055 -3.268 1.00 94.06 103 PHE A CA 1
ATOM 773 C C . PHE A 1 103 ? -5.873 7.420 -1.833 1.00 94.06 103 PHE A C 1
ATOM 775 O O . PHE A 1 103 ? -6.367 6.865 -0.851 1.00 94.06 103 PHE A O 1
ATOM 782 N N . ARG A 1 104 ? -4.922 8.355 -1.699 1.00 91.56 104 ARG A N 1
ATOM 783 C CA . ARG A 1 104 ? -4.347 8.757 -0.409 1.00 91.56 104 ARG A CA 1
ATOM 784 C C . ARG A 1 104 ? -5.416 9.205 0.581 1.00 91.56 104 ARG A C 1
ATOM 786 O O . ARG A 1 104 ? -5.393 8.790 1.737 1.00 91.56 104 ARG A O 1
ATOM 793 N N . GLU A 1 105 ? -6.317 10.072 0.140 1.00 90.88 105 GLU A N 1
ATOM 794 C CA . GLU A 1 105 ? -7.349 10.661 0.987 1.00 90.88 105 GLU A CA 1
ATOM 795 C C . GLU A 1 105 ? -8.277 9.575 1.536 1.00 90.88 105 GLU A C 1
ATOM 797 O O . GLU A 1 105 ? -8.577 9.548 2.728 1.00 90.88 105 GLU A O 1
ATOM 802 N N . GLU A 1 106 ? -8.657 8.625 0.685 1.00 92.81 106 GLU A N 1
ATOM 803 C CA . GLU A 1 106 ? -9.498 7.492 1.058 1.00 92.81 106 GLU A CA 1
ATOM 804 C C . GLU A 1 106 ? -8.800 6.568 2.066 1.00 92.81 106 GLU A C 1
ATOM 806 O O . GLU A 1 106 ? -9.385 6.231 3.097 1.00 92.81 106 GLU A O 1
ATOM 811 N N . ALA A 1 107 ? -7.526 6.237 1.836 1.00 92.06 107 ALA A N 1
ATOM 812 C CA . ALA A 1 107 ? -6.731 5.424 2.757 1.00 92.06 107 ALA A CA 1
ATOM 813 C C . ALA A 1 107 ? -6.596 6.078 4.149 1.00 92.06 107 ALA A C 1
ATOM 815 O O . ALA A 1 107 ? -6.788 5.421 5.175 1.00 92.06 107 ALA A O 1
ATOM 816 N N . ILE A 1 108 ? -6.347 7.393 4.201 1.00 90.81 108 ILE A N 1
ATOM 817 C CA . ILE A 1 108 ? -6.287 8.149 5.463 1.00 90.81 108 ILE A CA 1
ATOM 818 C C . ILE A 1 108 ? -7.643 8.128 6.172 1.00 90.81 108 ILE A C 1
ATOM 820 O O . ILE A 1 108 ? -7.698 7.948 7.390 1.00 90.81 108 ILE A O 1
ATOM 824 N N . MET A 1 109 ? -8.742 8.302 5.434 1.00 90.69 109 MET A N 1
ATOM 825 C CA . MET A 1 109 ? -10.083 8.281 6.017 1.00 90.69 109 MET A CA 1
ATOM 826 C C . MET A 1 109 ? -10.433 6.922 6.624 1.00 90.69 109 MET A C 1
ATOM 828 O O . MET A 1 109 ? -11.021 6.891 7.706 1.00 90.69 109 MET A O 1
ATOM 832 N N . LEU A 1 110 ? -10.042 5.812 5.991 1.00 91.25 110 LEU A N 1
ATOM 833 C CA . LEU A 1 110 ? -10.225 4.471 6.555 1.00 91.25 110 LEU A CA 1
ATOM 834 C C . LEU A 1 110 ? -9.483 4.316 7.888 1.00 91.25 110 LEU A C 1
ATOM 836 O O . LEU A 1 110 ? -10.093 3.934 8.887 1.00 91.25 110 LEU A O 1
ATOM 840 N N . LEU A 1 111 ? -8.206 4.702 7.942 1.00 88.75 111 LEU A N 1
ATOM 841 C CA . LEU A 1 111 ? -7.416 4.663 9.177 1.00 88.75 111 LEU A CA 1
ATOM 842 C C . LEU A 1 111 ? -8.014 5.549 10.276 1.00 88.75 111 LEU A C 1
ATOM 844 O O . LEU A 1 111 ? -8.116 5.134 11.429 1.00 88.75 111 LEU A O 1
ATOM 848 N N . ARG A 1 112 ? -8.444 6.771 9.942 1.00 87.94 112 ARG A N 1
ATOM 849 C CA . ARG A 1 112 ? -9.069 7.672 10.920 1.00 87.94 112 ARG A CA 1
ATOM 850 C C . ARG A 1 112 ? -10.373 7.092 11.473 1.00 87.94 112 ARG A C 1
ATOM 852 O O . ARG A 1 112 ? -10.582 7.175 12.681 1.00 87.94 112 ARG A O 1
ATOM 859 N N . ARG A 1 113 ? -11.206 6.469 10.629 1.00 88.56 113 ARG A N 1
ATOM 860 C CA . ARG A 1 113 ? -12.423 5.763 11.072 1.00 88.56 113 ARG A CA 1
ATOM 861 C C . ARG A 1 113 ? -12.091 4.662 12.079 1.00 88.56 113 ARG A C 1
ATOM 863 O O . ARG A 1 113 ? -12.690 4.650 13.148 1.00 88.56 113 ARG A O 1
ATOM 870 N N . PHE A 1 114 ? -11.082 3.838 11.800 1.00 87.62 114 PHE A N 1
ATOM 871 C CA . PHE A 1 114 ? -10.631 2.783 12.715 1.00 87.62 114 PHE A CA 1
ATOM 872 C C . PHE A 1 114 ? -10.201 3.318 14.092 1.00 87.62 114 PHE A C 1
ATOM 874 O O . PHE A 1 114 ? -10.567 2.774 15.128 1.00 87.62 114 PHE A O 1
ATOM 881 N N . TYR A 1 115 ? -9.456 4.427 14.148 1.00 82.56 115 TYR A N 1
ATOM 882 C CA . TYR A 1 115 ? -8.987 4.966 15.434 1.00 82.56 115 TYR A CA 1
ATOM 883 C C . TYR A 1 115 ? -10.053 5.707 16.251 1.00 82.56 115 TYR A C 1
ATOM 885 O O . TYR A 1 115 ? -9.890 5.827 17.479 1.00 82.56 115 TYR A O 1
ATOM 893 N N . VAL A 1 116 ? -11.090 6.228 15.585 1.00 82.88 116 VAL A N 1
ATOM 894 C CA . VAL A 1 116 ? -12.255 6.867 16.217 1.00 82.88 116 VAL A CA 1
ATOM 895 C C . VAL A 1 116 ? -13.217 5.823 16.780 1.00 82.88 116 VAL A C 1
ATOM 897 O O . VAL A 1 116 ? -13.796 6.070 17.834 1.00 82.88 116 VAL A O 1
ATOM 900 N N . GLN A 1 117 ? -13.328 4.649 16.152 1.00 76.62 117 GLN A N 1
ATOM 901 C CA . GLN A 1 117 ? -14.107 3.536 16.694 1.00 76.62 117 GLN A CA 1
ATOM 902 C C . GLN A 1 117 ? -13.628 3.148 18.109 1.00 76.62 117 GLN A C 1
ATOM 904 O O . GLN A 1 117 ? -12.432 3.201 18.456 1.00 76.62 117 GLN A O 1
ATOM 909 N N . GLU A 1 118 ? -14.590 2.808 18.966 1.00 66.56 118 GLU A N 1
ATOM 910 C CA . GLU A 1 118 ? -14.319 2.253 20.288 1.00 66.56 118 GLU A CA 1
ATOM 911 C C . GLU A 1 118 ? -13.959 0.775 20.138 1.00 66.56 118 GLU A C 1
ATOM 913 O O . GLU A 1 118 ? -14.572 0.046 19.367 1.00 66.56 118 GLU A O 1
ATOM 918 N N . ASN A 1 119 ? -12.911 0.343 20.840 1.00 71.19 119 ASN A N 1
ATOM 919 C CA . ASN A 1 119 ? -12.530 -1.061 20.834 1.00 71.19 119 ASN A CA 1
ATOM 920 C C . ASN A 1 119 ? -13.354 -1.783 21.901 1.00 71.19 119 ASN A C 1
ATOM 922 O O . ASN A 1 119 ? -12.954 -1.808 23.066 1.00 71.19 119 ASN A O 1
ATOM 926 N N . GLU A 1 120 ? -14.484 -2.361 21.503 1.00 71.69 120 GLU A N 1
ATOM 927 C CA . GLU A 1 120 ? -15.358 -3.132 22.398 1.00 71.69 120 GLU A CA 1
ATOM 928 C C . GLU A 1 120 ? -14.664 -4.378 22.977 1.00 71.69 120 GLU A C 1
ATOM 930 O O . GLU A 1 120 ? -15.050 -4.871 24.031 1.00 71.69 120 GLU A O 1
ATOM 935 N N . LYS A 1 121 ? -13.594 -4.865 22.331 1.00 70.38 121 LYS A N 1
ATOM 936 C CA . LYS A 1 121 ? -12.804 -6.025 22.780 1.00 70.38 121 LYS A CA 1
ATOM 937 C C . LYS A 1 121 ? -11.744 -5.662 23.830 1.00 70.38 121 LYS A C 1
ATOM 939 O O . LYS A 1 121 ? -11.005 -6.538 24.279 1.00 70.38 121 LYS A O 1
ATOM 944 N N . ALA A 1 122 ? -11.603 -4.386 24.199 1.00 74.56 122 ALA A N 1
ATOM 945 C CA . ALA A 1 122 ? -10.641 -3.972 25.217 1.00 74.56 122 ALA A CA 1
ATOM 946 C C . ALA A 1 122 ? -11.085 -4.451 26.619 1.00 74.56 122 ALA A C 1
ATOM 948 O O . ALA A 1 122 ? -12.246 -4.255 26.966 1.00 74.56 122 ALA A O 1
ATOM 949 N N . PRO A 1 123 ? -10.179 -5.005 27.458 1.00 74.56 123 PRO A N 1
ATOM 950 C CA . PRO A 1 123 ? -10.520 -5.481 28.808 1.00 74.56 123 PRO A CA 1
ATOM 951 C C . PRO A 1 123 ? -11.132 -4.412 29.723 1.00 74.56 123 PRO A C 1
ATOM 953 O O . PRO A 1 123 ? -11.896 -4.736 30.625 1.00 74.56 123 PRO A O 1
ATOM 956 N N . ASP A 1 124 ? -10.787 -3.146 29.488 1.00 73.38 124 ASP A N 1
ATOM 957 C CA . ASP A 1 124 ? -11.403 -1.981 30.119 1.00 73.38 124 ASP A CA 1
ATOM 958 C C . ASP A 1 124 ? -11.634 -0.918 29.027 1.00 73.38 124 ASP A C 1
ATOM 960 O O . ASP A 1 124 ? -10.693 -0.200 28.644 1.00 73.38 124 ASP A O 1
ATOM 964 N N . PRO A 1 125 ? -12.833 -0.877 28.413 1.00 67.50 125 PRO A N 1
ATOM 965 C CA . PRO A 1 125 ? -13.128 0.023 27.311 1.0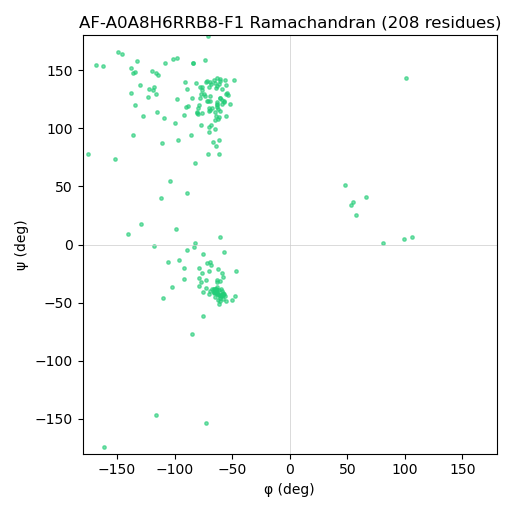0 67.50 125 PRO A CA 1
ATOM 966 C C . PRO A 1 125 ? -13.193 1.458 27.833 1.00 67.50 125 PRO A C 1
ATOM 968 O O . PRO A 1 125 ? -14.204 1.929 28.348 1.00 67.50 125 PRO A O 1
ATOM 971 N N . LYS A 1 126 ? -12.082 2.186 27.691 1.00 63.53 126 LYS A N 1
ATOM 972 C CA . LYS A 1 126 ? -12.044 3.618 27.993 1.00 63.53 126 LYS A CA 1
ATOM 973 C C . LYS A 1 126 ? -12.870 4.364 26.942 1.00 63.53 126 LYS A C 1
ATOM 975 O O . LYS A 1 126 ? -12.463 4.365 25.776 1.00 63.53 126 LYS A O 1
ATOM 980 N N . PRO A 1 127 ? -13.976 5.028 27.327 1.00 59.41 127 PRO A N 1
ATOM 981 C CA . PRO A 1 127 ? -14.827 5.724 26.376 1.00 59.41 127 PRO A CA 1
ATOM 982 C C . PRO A 1 127 ? -14.035 6.850 25.706 1.00 59.41 127 PRO A C 1
ATOM 984 O O . PRO A 1 127 ? -13.504 7.743 26.374 1.00 59.41 127 PRO A O 1
ATOM 987 N N . LYS A 1 128 ? -13.944 6.834 24.373 1.00 63.97 128 LYS A N 1
ATOM 988 C CA . LYS A 1 128 ? -13.180 7.823 23.590 1.00 63.97 128 LYS A CA 1
ATOM 989 C C . LYS A 1 128 ? -14.058 9.027 23.228 1.00 63.97 128 LYS A C 1
ATOM 991 O O . LYS A 1 128 ? -14.009 9.522 22.105 1.00 63.97 128 LYS A O 1
ATOM 996 N N . LYS A 1 129 ? -14.829 9.537 24.193 1.00 54.66 129 LYS A N 1
ATOM 997 C CA . LYS A 1 129 ? -15.908 10.537 24.019 1.00 54.66 129 LYS A CA 1
ATOM 998 C C . LYS A 1 129 ? -15.524 11.875 23.361 1.00 54.66 129 LYS A C 1
ATOM 1000 O O . LYS A 1 129 ? -16.415 12.670 23.102 1.00 54.66 129 LYS A O 1
ATOM 1005 N N . ASN A 1 130 ? -14.244 12.144 23.093 1.00 57.62 130 ASN A N 1
ATOM 1006 C CA . ASN A 1 130 ? -13.773 13.431 22.564 1.00 57.62 130 ASN A CA 1
ATOM 1007 C C . ASN A 1 130 ? -12.872 13.316 21.315 1.00 57.62 130 ASN A C 1
ATOM 1009 O O . ASN A 1 130 ? -12.114 14.231 20.999 1.00 57.62 130 ASN A O 1
ATOM 1013 N N . ARG A 1 131 ? -12.873 12.170 20.618 1.00 64.12 131 ARG A N 1
ATOM 1014 C CA . ARG A 1 131 ? -12.143 12.022 19.346 1.00 64.12 131 ARG A CA 1
ATOM 1015 C C . ARG A 1 131 ? -13.081 12.240 18.168 1.00 64.12 131 ARG A C 1
ATOM 1017 O O . ARG A 1 131 ? -13.661 11.299 17.641 1.00 64.12 131 ARG A O 1
ATOM 1024 N N . GLU A 1 132 ? -13.191 13.487 17.736 1.00 68.69 132 GLU A N 1
ATOM 1025 C CA . GLU A 1 132 ? -13.876 13.826 16.492 1.00 68.69 132 GLU A CA 1
ATOM 1026 C C . GLU A 1 132 ? -13.081 13.329 15.276 1.00 68.69 132 GLU A C 1
ATOM 1028 O O . GLU A 1 132 ? -11.845 13.418 15.219 1.00 68.69 132 GLU A O 1
ATOM 1033 N N . LEU A 1 133 ? -13.796 12.804 14.279 1.00 71.50 133 LEU A N 1
ATOM 1034 C CA . LEU A 1 133 ? -13.205 12.417 13.007 1.00 71.50 133 LEU A CA 1
ATOM 1035 C C . LEU A 1 133 ? -12.803 13.681 12.243 1.00 71.50 133 LEU A C 1
ATOM 1037 O O . LEU A 1 133 ? -13.629 14.321 11.599 1.00 71.50 133 LEU A O 1
ATOM 1041 N N . LYS A 1 134 ? -11.514 14.017 12.267 1.00 71.50 134 LYS A N 1
ATOM 1042 C CA . LYS A 1 134 ? -10.976 15.065 11.395 1.00 71.50 134 LYS A CA 1
ATOM 1043 C C . LYS A 1 134 ? -11.150 14.612 9.946 1.00 71.50 134 LYS A C 1
ATOM 1045 O O . LYS A 1 134 ? -10.594 13.586 9.558 1.00 71.50 134 LYS A O 1
ATOM 1050 N N . THR A 1 135 ? -11.915 15.348 9.150 1.00 78.19 135 THR A N 1
ATOM 1051 C CA . THR A 1 135 ? -12.125 15.070 7.717 1.00 78.19 135 THR A CA 1
ATOM 1052 C C . THR A 1 135 ? -11.125 15.816 6.840 1.00 78.19 135 THR A C 1
ATOM 1054 O O . THR A 1 135 ? -10.835 15.385 5.730 1.00 78.19 135 THR A O 1
ATOM 1057 N N . GLU A 1 136 ? -10.518 16.881 7.361 1.00 73.31 136 GLU A N 1
ATOM 1058 C CA . GLU A 1 136 ? -9.512 17.659 6.647 1.00 73.31 136 GLU A CA 1
ATOM 1059 C C . GLU A 1 136 ? -8.202 16.878 6.520 1.00 73.31 136 GLU A C 1
ATOM 1061 O O . GLU A 1 136 ? -7.610 16.404 7.501 1.00 73.31 136 GLU A O 1
ATOM 1066 N N . ILE A 1 137 ? -7.748 16.706 5.286 1.00 75.88 137 ILE A N 1
ATOM 1067 C CA . ILE A 1 137 ? -6.484 16.057 4.964 1.00 75.88 137 ILE A CA 1
ATOM 1068 C C . ILE A 1 137 ? -5.603 17.118 4.327 1.00 75.88 137 ILE A C 1
ATOM 1070 O O . ILE A 1 137 ? -5.902 17.607 3.241 1.00 75.88 137 ILE A O 1
ATOM 1074 N N . LEU A 1 138 ? -4.512 17.473 5.007 1.00 70.00 138 LEU A N 1
ATOM 1075 C CA . LEU A 1 138 ? -3.561 18.433 4.464 1.00 70.00 138 LEU A CA 1
ATOM 1076 C C . LEU A 1 138 ? -2.958 17.880 3.160 1.00 70.00 138 LEU A C 1
ATOM 1078 O O . LEU A 1 138 ? -2.636 16.678 3.094 1.00 70.00 138 LEU A O 1
ATOM 1082 N N . PRO A 1 139 ? -2.803 18.723 2.126 1.00 63.78 139 PRO A N 1
ATOM 1083 C CA . PRO A 1 139 ? -2.118 18.327 0.908 1.00 63.78 139 PRO A CA 1
ATOM 1084 C C . PRO A 1 139 ? -0.676 17.941 1.247 1.00 63.78 139 PRO A C 1
ATOM 1086 O O . PRO A 1 139 ? -0.042 18.555 2.106 1.00 63.78 139 PRO A O 1
ATOM 1089 N N . VAL A 1 140 ? -0.149 16.908 0.584 1.00 63.44 140 VAL A N 1
ATOM 1090 C CA . VAL A 1 140 ? 1.286 16.615 0.667 1.00 63.44 140 VAL A CA 1
ATOM 1091 C C . VAL A 1 140 ? 2.004 17.798 0.029 1.00 63.44 140 VAL A C 1
ATOM 1093 O O . VAL A 1 140 ? 1.848 18.037 -1.168 1.00 63.44 140 VAL A O 1
ATOM 1096 N N . THR A 1 141 ? 2.771 18.559 0.807 1.00 49.50 141 THR A N 1
ATOM 1097 C CA . THR A 1 141 ? 3.706 19.520 0.232 1.00 49.50 141 THR A CA 1
ATOM 1098 C C . THR A 1 141 ? 4.749 18.714 -0.526 1.00 49.50 141 THR A C 1
ATOM 1100 O O . THR A 1 141 ? 5.582 18.024 0.056 1.00 49.50 141 THR A O 1
ATOM 1103 N N . VAL A 1 142 ? 4.674 18.751 -1.855 1.00 46.72 142 VAL A N 1
ATOM 1104 C CA . VAL A 1 142 ? 5.744 18.248 -2.712 1.00 46.72 142 VAL A CA 1
ATOM 1105 C C . VAL A 1 142 ? 6.892 19.241 -2.563 1.00 46.72 142 VAL A C 1
ATOM 1107 O O . VAL A 1 142 ? 7.053 20.140 -3.379 1.00 46.72 142 VAL A O 1
ATOM 1110 N N . THR A 1 143 ? 7.650 19.169 -1.471 1.00 33.69 143 THR A N 1
ATOM 1111 C CA . THR A 1 143 ? 8.922 19.878 -1.402 1.00 33.69 143 THR A CA 1
ATOM 1112 C C . THR A 1 143 ? 9.866 19.160 -2.360 1.00 33.69 143 THR A C 1
ATOM 1114 O O . THR A 1 143 ? 10.134 17.968 -2.176 1.00 33.69 143 THR A O 1
ATOM 1117 N N . PRO A 1 144 ? 10.366 19.827 -3.416 1.00 32.66 144 PRO A N 1
ATOM 1118 C CA . PRO A 1 144 ? 11.463 19.277 -4.183 1.00 32.66 144 PRO A CA 1
ATOM 1119 C C . PRO A 1 144 ? 12.655 19.237 -3.232 1.00 32.66 144 PRO A C 1
ATOM 1121 O O . PRO A 1 144 ? 13.289 20.255 -2.967 1.00 32.66 144 PRO A O 1
ATOM 1124 N N . THR A 1 145 ? 12.945 18.076 -2.650 1.00 35.69 145 THR A N 1
ATOM 1125 C CA . THR A 1 145 ? 14.249 17.877 -2.031 1.00 35.69 145 THR A CA 1
ATOM 1126 C C . THR A 1 145 ? 15.243 17.970 -3.180 1.00 35.69 145 THR A C 1
ATOM 1128 O O . THR A 1 145 ? 15.230 17.136 -4.086 1.00 35.69 145 THR A O 1
ATOM 1131 N N . THR A 1 146 ? 16.031 19.042 -3.193 1.00 31.44 146 THR A N 1
ATOM 1132 C CA . THR A 1 146 ? 17.150 19.299 -4.100 1.00 31.44 146 THR A CA 1
ATOM 1133 C C . THR A 1 146 ? 18.204 18.213 -3.916 1.00 31.44 146 THR A C 1
ATOM 1135 O O . THR A 1 146 ? 19.221 18.368 -3.258 1.00 31.44 146 THR A O 1
ATOM 1138 N N . GLY A 1 147 ? 17.912 17.063 -4.497 1.00 32.84 147 GLY A N 1
ATOM 1139 C CA . GLY A 1 147 ? 18.767 15.903 -4.620 1.00 32.84 147 GLY A CA 1
ATOM 1140 C C . GLY A 1 147 ? 18.303 15.197 -5.876 1.00 32.84 147 GLY A C 1
ATOM 1141 O O . GLY A 1 147 ? 17.576 14.210 -5.807 1.00 32.84 147 GLY A O 1
ATOM 1142 N N . ALA A 1 148 ? 18.630 15.783 -7.027 1.00 28.02 148 ALA A N 1
ATOM 1143 C CA . ALA A 1 148 ? 18.380 15.177 -8.321 1.00 28.02 148 ALA A CA 1
ATOM 1144 C C . ALA A 1 148 ? 18.953 13.748 -8.328 1.00 28.02 148 ALA A C 1
ATOM 1146 O O . ALA A 1 148 ? 20.164 13.593 -8.165 1.00 28.02 148 ALA A O 1
ATOM 1147 N N . PRO A 1 149 ? 18.154 12.693 -8.556 1.00 35.59 149 PRO A N 1
ATOM 1148 C CA . PRO A 1 149 ? 18.713 11.472 -9.089 1.00 35.59 149 PRO A CA 1
ATOM 1149 C C . PRO A 1 149 ? 18.921 11.725 -10.584 1.00 35.59 149 PRO A C 1
ATOM 1151 O O . PRO A 1 149 ? 17.980 11.718 -11.373 1.00 35.59 149 PRO A O 1
ATOM 1154 N N . THR A 1 150 ? 20.167 11.966 -10.974 1.00 36.91 150 THR A N 1
ATOM 1155 C CA . THR A 1 150 ? 20.634 12.194 -12.352 1.00 36.91 150 THR A CA 1
ATOM 1156 C C . THR A 1 150 ? 20.391 11.037 -13.322 1.00 36.91 150 THR A C 1
ATOM 1158 O O . THR A 1 150 ? 20.817 11.100 -14.469 1.00 36.91 150 THR A O 1
ATOM 1161 N N . ASN A 1 151 ? 19.682 9.979 -12.943 1.00 40.91 151 ASN A N 1
ATOM 1162 C CA . ASN A 1 151 ? 19.655 8.771 -13.749 1.00 40.91 151 ASN A CA 1
ATOM 1163 C C . ASN A 1 151 ? 18.287 8.554 -14.393 1.00 40.91 151 ASN A C 1
ATOM 1165 O O . ASN A 1 151 ? 17.469 7.768 -13.915 1.00 40.91 151 ASN A O 1
ATOM 1169 N N . ALA A 1 152 ? 18.112 9.156 -15.575 1.00 37.47 152 ALA A N 1
ATOM 1170 C CA . ALA A 1 152 ? 17.133 8.742 -16.588 1.00 37.47 152 ALA A CA 1
ATOM 1171 C C . ALA A 1 152 ? 17.149 7.211 -16.834 1.00 37.47 152 ALA A C 1
ATOM 1173 O O . ALA A 1 152 ? 16.137 6.618 -17.205 1.00 37.47 152 ALA A O 1
ATOM 1174 N N . ALA A 1 153 ? 18.268 6.544 -16.523 1.00 34.41 153 ALA A N 1
ATOM 1175 C CA . ALA A 1 153 ? 18.431 5.094 -16.535 1.00 34.41 153 ALA A CA 1
ATOM 1176 C C . ALA A 1 153 ? 17.538 4.329 -15.530 1.00 34.41 153 ALA A C 1
ATOM 1178 O O . ALA A 1 153 ? 17.152 3.198 -15.816 1.00 34.41 153 ALA A O 1
ATOM 1179 N N . ALA A 1 154 ? 17.175 4.909 -14.379 1.00 35.88 154 ALA A N 1
ATOM 1180 C CA . ALA A 1 154 ? 16.307 4.249 -13.393 1.00 35.88 154 ALA A CA 1
ATOM 1181 C C . ALA A 1 154 ? 14.836 4.242 -13.846 1.00 35.88 154 ALA A C 1
ATOM 1183 O O . ALA A 1 154 ? 14.159 3.219 -13.751 1.00 35.88 154 ALA A O 1
ATOM 1184 N N . ALA A 1 155 ? 14.373 5.353 -14.429 1.00 32.47 155 ALA A N 1
ATOM 1185 C CA . ALA A 1 155 ? 13.058 5.441 -15.063 1.00 32.47 155 ALA A CA 1
ATOM 1186 C C . ALA A 1 155 ? 12.972 4.537 -16.308 1.00 32.47 155 ALA A C 1
ATOM 1188 O O . ALA A 1 155 ? 11.995 3.809 -16.481 1.00 32.47 155 ALA A O 1
ATOM 1189 N N . ALA A 1 156 ? 14.030 4.501 -17.127 1.00 34.53 156 ALA A N 1
ATOM 1190 C CA . ALA A 1 156 ? 14.122 3.605 -18.278 1.00 34.53 156 ALA A CA 1
ATOM 1191 C C . ALA A 1 156 ? 14.139 2.119 -17.872 1.00 34.53 156 ALA A C 1
ATOM 1193 O O . ALA A 1 156 ? 13.482 1.305 -18.519 1.00 34.53 156 ALA A O 1
ATOM 1194 N N . ARG A 1 157 ? 14.810 1.756 -16.766 1.00 41.75 157 ARG A N 1
ATOM 1195 C CA . ARG A 1 157 ? 14.781 0.394 -16.203 1.00 41.75 157 ARG A CA 1
ATOM 1196 C C . ARG A 1 157 ? 13.404 -0.001 -15.677 1.00 41.75 157 ARG A C 1
ATOM 1198 O O . ARG A 1 157 ? 13.011 -1.140 -15.888 1.00 41.75 157 ARG A O 1
ATOM 1205 N N . ALA A 1 158 ? 12.653 0.910 -15.057 1.00 38.44 158 ALA A N 1
ATOM 1206 C CA . ALA A 1 158 ? 11.291 0.629 -14.595 1.00 38.44 158 ALA A CA 1
ATOM 1207 C C . ALA A 1 158 ? 10.323 0.368 -15.768 1.00 38.44 158 ALA A C 1
ATOM 1209 O O . ALA A 1 158 ? 9.537 -0.577 -15.727 1.00 38.44 158 ALA A O 1
ATOM 1210 N N . ILE A 1 159 ? 10.434 1.147 -16.851 1.00 39.44 159 ILE A N 1
ATOM 1211 C CA . ILE A 1 159 ? 9.634 0.964 -18.076 1.00 39.44 159 ILE A CA 1
ATOM 1212 C C . ILE A 1 159 ? 10.049 -0.317 -18.820 1.00 39.44 159 ILE A C 1
ATOM 1214 O O . ILE A 1 159 ? 9.191 -1.059 -19.297 1.00 39.44 159 ILE A O 1
ATOM 1218 N N . ALA A 1 160 ? 11.350 -0.617 -18.887 1.00 37.28 160 ALA A N 1
ATOM 1219 C CA . ALA A 1 160 ? 11.859 -1.849 -19.487 1.00 37.28 160 ALA A CA 1
ATOM 1220 C C . ALA A 1 160 ? 11.480 -3.096 -18.667 1.00 37.28 160 ALA A C 1
ATOM 1222 O O . ALA A 1 160 ? 11.087 -4.101 -19.246 1.00 37.28 160 ALA A O 1
ATOM 1223 N N . ALA A 1 161 ? 11.502 -3.026 -17.332 1.00 42.72 161 ALA A N 1
ATOM 1224 C CA . ALA A 1 161 ? 11.077 -4.114 -16.446 1.00 42.72 161 ALA A CA 1
ATOM 1225 C C . ALA A 1 161 ? 9.555 -4.351 -16.460 1.00 42.72 161 ALA A C 1
ATOM 1227 O O . ALA A 1 161 ? 9.102 -5.450 -16.145 1.00 42.72 161 ALA A O 1
ATOM 1228 N N . ALA A 1 162 ? 8.759 -3.345 -16.837 1.00 38.97 162 ALA A N 1
ATOM 1229 C CA . ALA A 1 162 ? 7.328 -3.498 -17.097 1.00 38.97 162 ALA A CA 1
ATOM 1230 C C . ALA A 1 162 ? 7.023 -4.107 -18.484 1.00 38.97 162 ALA A C 1
ATOM 1232 O O . ALA A 1 162 ? 5.928 -4.628 -18.676 1.00 38.97 162 ALA A O 1
ATOM 1233 N N . LYS A 1 163 ? 7.973 -4.051 -19.435 1.00 33.41 163 LYS A N 1
ATOM 1234 C CA . LYS A 1 163 ? 7.847 -4.587 -20.807 1.00 33.41 163 LYS A CA 1
ATOM 1235 C C . LYS A 1 163 ? 8.620 -5.887 -21.067 1.00 33.41 163 LYS A C 1
ATOM 1237 O O . LYS A 1 163 ? 8.375 -6.527 -22.085 1.00 33.41 163 LYS A O 1
ATOM 1242 N N . ALA A 1 164 ? 9.559 -6.267 -20.204 1.00 35.09 164 ALA A N 1
ATOM 1243 C CA . ALA A 1 164 ? 10.295 -7.518 -20.338 1.00 35.09 164 ALA A CA 1
ATOM 1244 C C . ALA A 1 164 ? 9.361 -8.718 -20.085 1.00 35.09 164 ALA A C 1
ATOM 1246 O O . ALA A 1 164 ? 8.560 -8.664 -19.145 1.00 35.09 164 ALA A O 1
ATOM 1247 N N . PRO A 1 165 ? 9.450 -9.800 -20.884 1.00 32.03 165 PRO A N 1
ATOM 1248 C CA . PRO A 1 165 ? 8.721 -11.025 -20.596 1.00 32.03 165 PRO A CA 1
ATOM 1249 C C . PRO A 1 165 ? 9.132 -11.533 -19.216 1.00 32.03 165 PRO A C 1
ATOM 1251 O O . PRO A 1 165 ? 10.314 -11.553 -18.866 1.00 32.03 165 PRO A O 1
ATOM 1254 N N . VAL A 1 166 ? 8.132 -11.902 -18.421 1.00 39.44 166 VAL A N 1
ATOM 1255 C CA . VAL A 1 166 ? 8.337 -12.440 -17.082 1.00 39.44 166 VAL A CA 1
ATOM 1256 C C . VAL A 1 166 ? 9.239 -13.672 -17.165 1.00 39.44 166 VAL A C 1
ATOM 1258 O O . VAL A 1 166 ? 8.878 -14.627 -17.856 1.00 39.44 166 VAL A O 1
ATOM 1261 N N . PRO A 1 167 ? 10.388 -13.693 -16.464 1.00 41.03 167 PRO A N 1
ATOM 1262 C CA . PRO A 1 167 ? 11.115 -14.932 -16.279 1.00 41.03 167 PRO A CA 1
ATOM 1263 C C . PRO A 1 167 ? 10.214 -15.871 -15.486 1.00 41.03 167 PRO A C 1
ATOM 1265 O O . PRO A 1 167 ? 9.754 -15.540 -14.391 1.00 41.03 167 PRO A O 1
ATOM 1268 N N . GLN A 1 168 ? 9.912 -17.019 -16.081 1.00 31.53 168 GLN A N 1
ATOM 1269 C CA . GLN A 1 168 ? 9.059 -18.024 -15.477 1.00 31.53 168 GLN A CA 1
ATOM 1270 C C . GLN A 1 168 ? 9.700 -18.484 -14.169 1.00 31.53 168 GLN A C 1
ATOM 1272 O O . GLN A 1 168 ? 10.799 -19.038 -14.167 1.00 31.53 168 GLN A O 1
ATOM 1277 N N . LEU A 1 169 ? 9.028 -18.197 -13.052 1.00 38.94 169 LEU A N 1
ATOM 1278 C CA . LEU A 1 169 ? 9.457 -18.671 -11.746 1.00 38.94 169 LEU A CA 1
ATOM 1279 C C . LE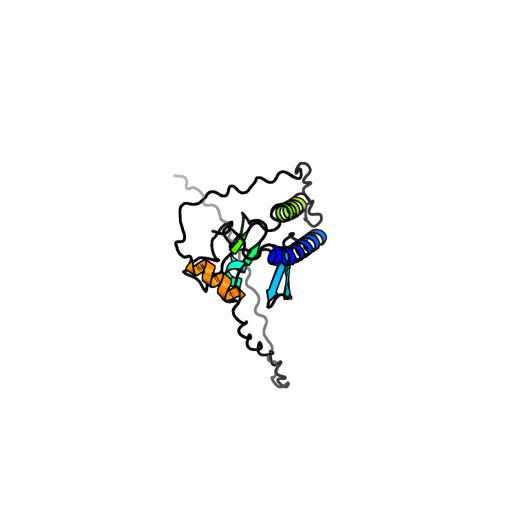U A 1 169 ? 9.491 -20.200 -11.811 1.00 38.94 169 LEU A C 1
ATOM 1281 O O . LEU A 1 169 ? 8.494 -20.823 -12.188 1.00 38.94 169 LEU A O 1
ATOM 1285 N N . ALA A 1 170 ? 10.640 -20.796 -11.492 1.00 36.88 170 ALA A N 1
ATOM 1286 C CA . ALA A 1 170 ? 10.729 -22.242 -11.370 1.00 36.88 170 ALA A CA 1
ATOM 1287 C C . ALA A 1 170 ? 9.675 -22.711 -10.349 1.00 36.88 170 ALA A C 1
ATOM 1289 O O . ALA A 1 170 ? 9.491 -22.039 -9.327 1.00 36.88 170 ALA A O 1
ATOM 1290 N N . PRO A 1 171 ? 8.951 -23.812 -10.618 1.00 31.98 171 PRO A N 1
ATOM 1291 C CA . PRO A 1 171 ? 7.953 -24.315 -9.690 1.00 31.98 171 PRO A CA 1
ATOM 1292 C C . PRO A 1 171 ? 8.588 -24.540 -8.317 1.00 31.98 171 PRO A C 1
ATOM 1294 O O . PRO A 1 171 ? 9.645 -25.162 -8.202 1.00 31.98 171 PRO A O 1
ATOM 1297 N N . ILE A 1 172 ? 7.935 -24.005 -7.284 1.00 35.72 172 ILE A N 1
ATOM 1298 C CA . ILE A 1 172 ? 8.299 -24.250 -5.890 1.00 35.72 172 ILE A CA 1
ATOM 1299 C C . ILE A 1 172 ? 8.249 -25.772 -5.694 1.00 35.72 172 ILE A C 1
ATOM 1301 O O . ILE A 1 172 ? 7.208 -26.365 -5.994 1.00 35.72 172 ILE A O 1
ATOM 1305 N N . PRO A 1 173 ? 9.334 -26.428 -5.245 1.00 35.06 173 PRO A N 1
ATOM 1306 C CA . PRO A 1 173 ? 9.310 -27.863 -5.019 1.00 35.06 173 PRO A CA 1
ATOM 1307 C C . PRO A 1 173 ? 8.222 -28.180 -3.992 1.00 35.06 173 PRO A C 1
ATOM 1309 O O . PRO A 1 173 ? 8.234 -27.662 -2.875 1.00 35.06 173 PRO A O 1
ATOM 1312 N N . THR A 1 174 ? 7.261 -29.013 -4.391 1.00 38.62 174 THR A N 1
ATOM 1313 C CA . THR A 1 174 ? 6.222 -29.531 -3.503 1.00 38.62 174 THR A CA 1
ATOM 1314 C C . THR A 1 174 ? 6.909 -30.178 -2.300 1.00 38.62 174 THR A C 1
ATOM 1316 O O . THR A 1 174 ? 7.799 -31.010 -2.511 1.00 38.62 174 THR A O 1
ATOM 1319 N N . PRO A 1 175 ? 6.545 -29.847 -1.048 1.00 38.28 175 PRO A N 1
ATOM 1320 C CA . PRO A 1 175 ? 7.055 -30.590 0.089 1.00 38.28 175 PRO A CA 1
ATOM 1321 C C . PRO A 1 175 ? 6.583 -32.035 -0.064 1.00 38.28 175 PRO A C 1
ATOM 1323 O O . PRO A 1 175 ? 5.391 -32.334 0.015 1.00 38.28 175 PRO A O 1
ATOM 1326 N N . VAL A 1 176 ? 7.524 -32.932 -0.353 1.00 42.00 176 VAL A N 1
ATOM 1327 C CA . VAL A 1 176 ? 7.264 -34.366 -0.382 1.00 42.00 176 VAL A CA 1
ATOM 1328 C C . VAL A 1 176 ? 7.006 -34.756 1.065 1.00 42.00 176 VAL A C 1
ATOM 1330 O O . VAL A 1 176 ? 7.933 -34.817 1.873 1.00 42.00 176 VAL A O 1
ATOM 1333 N N . LEU A 1 177 ? 5.737 -34.962 1.417 1.00 41.03 177 LEU A N 1
ATOM 1334 C CA . LEU A 1 177 ? 5.368 -35.580 2.681 1.00 41.03 177 LEU A CA 1
ATOM 1335 C C . LEU A 1 177 ? 5.855 -37.030 2.608 1.00 41.03 177 LEU A C 1
ATOM 1337 O O . LEU A 1 177 ? 5.171 -37.917 2.104 1.00 41.03 177 LEU A O 1
ATOM 1341 N N . GLY A 1 178 ? 7.107 -37.243 3.007 1.00 35.12 178 GLY A N 1
ATOM 1342 C CA . GLY A 1 178 ? 7.709 -38.560 3.066 1.00 35.12 178 GLY A CA 1
ATOM 1343 C C . GLY A 1 178 ? 6.930 -39.408 4.059 1.00 35.12 178 GLY A C 1
ATOM 1344 O O . GLY A 1 178 ? 7.025 -39.195 5.265 1.00 35.12 178 GLY A O 1
ATOM 1345 N N . ALA A 1 179 ? 6.176 -40.376 3.545 1.00 44.62 179 ALA A N 1
ATOM 1346 C CA . ALA A 1 179 ? 5.688 -41.504 4.316 1.00 44.62 179 ALA A CA 1
ATOM 1347 C C . ALA A 1 179 ? 6.905 -42.291 4.829 1.00 44.62 179 ALA A C 1
ATOM 1349 O O . ALA A 1 179 ? 7.431 -43.167 4.146 1.00 44.62 179 ALA A O 1
ATOM 1350 N N . GLN A 1 180 ? 7.400 -41.939 6.016 1.00 40.94 180 GLN A N 1
ATOM 1351 C CA . GLN A 1 180 ? 8.361 -42.763 6.735 1.00 40.94 180 GLN A CA 1
ATOM 1352 C C . GLN A 1 180 ? 7.581 -43.696 7.655 1.00 40.94 180 GLN A C 1
ATOM 1354 O O . GLN A 1 180 ? 6.912 -43.274 8.597 1.00 40.94 180 GLN A O 1
ATOM 1359 N N . ASN A 1 181 ? 7.639 -44.973 7.287 1.00 34.19 181 ASN A N 1
ATOM 1360 C CA . ASN A 1 181 ? 7.056 -46.108 7.979 1.00 34.19 181 ASN A CA 1
ATOM 1361 C C . ASN A 1 181 ? 7.378 -46.119 9.478 1.00 34.19 181 ASN A C 1
ATOM 1363 O O . ASN A 1 181 ? 8.503 -45.860 9.909 1.00 34.19 181 ASN A O 1
ATOM 1367 N N . ALA A 1 182 ? 6.372 -46.526 10.245 1.00 42.38 182 ALA A N 1
ATOM 1368 C CA . ALA A 1 182 ? 6.459 -46.872 11.648 1.00 42.38 182 ALA A CA 1
ATOM 1369 C C . ALA A 1 182 ? 7.522 -47.954 11.889 1.00 42.38 182 ALA A C 1
ATOM 1371 O O . ALA A 1 182 ? 7.311 -49.097 11.514 1.00 42.38 182 ALA A O 1
ATOM 1372 N N . THR A 1 183 ? 8.634 -47.592 12.536 1.00 44.53 183 THR A N 1
ATOM 1373 C CA . THR A 1 183 ? 9.400 -48.449 13.465 1.00 44.53 183 THR A CA 1
ATOM 1374 C C . THR A 1 183 ? 10.532 -47.631 14.096 1.00 44.53 183 THR A C 1
ATOM 1376 O O . THR A 1 183 ? 11.691 -47.760 13.721 1.00 44.53 183 THR A O 1
ATOM 1379 N N . GLN A 1 184 ? 10.222 -46.799 15.090 1.00 43.41 184 GLN A N 1
ATOM 1380 C CA . GLN A 1 184 ? 11.202 -46.437 16.117 1.00 43.41 184 GLN A CA 1
ATOM 1381 C C . GLN A 1 184 ? 10.527 -46.526 17.484 1.00 43.41 184 GLN A C 1
ATOM 1383 O O . GLN A 1 184 ? 9.497 -45.909 17.740 1.00 43.41 184 GLN A O 1
ATOM 1388 N N . LYS A 1 185 ? 11.091 -47.395 18.327 1.00 37.88 185 LYS A N 1
ATOM 1389 C CA . LYS A 1 185 ? 10.676 -47.656 19.705 1.00 37.88 185 LYS A CA 1
ATOM 1390 C C . LYS A 1 185 ? 10.660 -46.351 20.502 1.00 37.88 185 LYS A C 1
ATOM 1392 O O . LYS A 1 185 ? 11.659 -45.641 20.547 1.00 37.88 185 LYS A O 1
ATOM 1397 N N . SER A 1 186 ? 9.549 -46.096 21.180 1.00 37.06 186 SER A N 1
ATOM 1398 C CA . SER A 1 186 ? 9.422 -45.070 22.210 1.00 37.06 186 SER A CA 1
ATOM 1399 C C . SER A 1 186 ? 10.364 -45.365 23.383 1.00 37.06 186 SER A C 1
ATOM 1401 O O . SER A 1 186 ? 10.189 -46.369 24.076 1.00 37.06 186 SER A O 1
ATOM 1403 N N . ALA A 1 187 ? 11.333 -44.487 23.627 1.00 42.94 187 ALA A N 1
ATOM 1404 C CA . ALA A 1 187 ? 11.970 -44.349 24.935 1.00 42.94 187 ALA A CA 1
ATOM 1405 C C . ALA A 1 187 ? 11.197 -43.284 25.742 1.00 42.94 187 ALA A C 1
ATOM 1407 O O . ALA A 1 187 ? 10.779 -42.283 25.154 1.00 42.94 187 ALA A O 1
ATOM 1408 N N . PRO A 1 188 ? 10.961 -43.471 27.054 1.00 36.75 188 PRO A N 1
ATOM 1409 C CA . 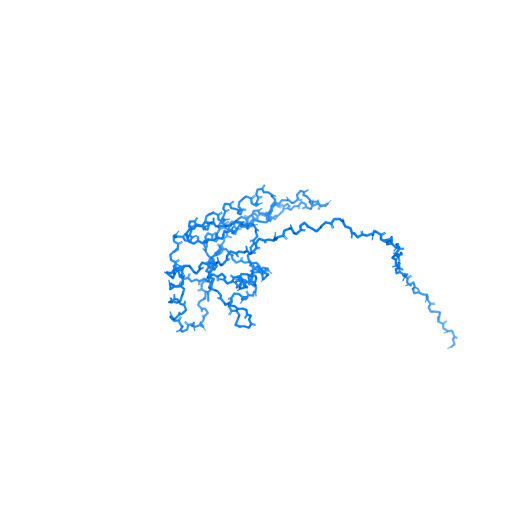PRO A 1 188 ? 10.198 -42.514 27.843 1.00 36.75 188 PRO A CA 1
ATOM 1410 C C . PRO A 1 188 ? 11.043 -41.267 28.126 1.00 36.75 188 PRO A C 1
ATOM 1412 O O . PRO A 1 188 ? 12.174 -41.361 28.602 1.00 36.75 188 PRO A O 1
ATOM 1415 N N . VAL A 1 189 ? 10.484 -40.091 27.848 1.00 44.75 189 VAL A N 1
ATOM 1416 C CA . VAL A 1 189 ? 11.069 -38.803 28.233 1.00 44.75 189 VAL A CA 1
ATOM 1417 C C . VAL A 1 189 ? 10.746 -38.566 29.707 1.00 44.75 189 VAL A C 1
ATOM 1419 O O . VAL A 1 189 ? 9.585 -38.394 30.075 1.00 44.75 189 VAL A O 1
ATOM 1422 N N . ALA A 1 190 ? 11.768 -38.589 30.561 1.00 38.66 190 ALA A N 1
ATOM 1423 C CA . ALA A 1 190 ? 11.651 -38.191 31.957 1.00 38.66 190 ALA A CA 1
ATOM 1424 C C . ALA A 1 190 ? 11.414 -36.673 32.047 1.00 38.66 190 ALA A C 1
ATOM 1426 O O . ALA A 1 190 ? 12.161 -35.883 31.472 1.00 38.66 190 ALA A O 1
ATOM 1427 N N . ALA A 1 191 ? 10.373 -36.270 32.775 1.00 38.56 191 ALA A N 1
ATOM 1428 C CA . ALA A 1 191 ? 10.070 -34.873 33.054 1.00 38.56 191 ALA A CA 1
ATOM 1429 C C . ALA A 1 191 ? 11.113 -34.286 34.019 1.00 38.56 191 ALA A C 1
ATOM 1431 O O . ALA A 1 191 ? 11.210 -34.703 35.172 1.00 38.56 191 ALA A O 1
ATOM 1432 N N . THR A 1 192 ? 11.893 -33.311 33.558 1.00 42.44 192 THR A N 1
ATOM 1433 C CA . THR A 1 192 ? 12.714 -32.460 34.431 1.00 42.44 192 THR A CA 1
ATOM 1434 C C . THR A 1 192 ? 11.842 -31.309 34.954 1.00 42.44 192 THR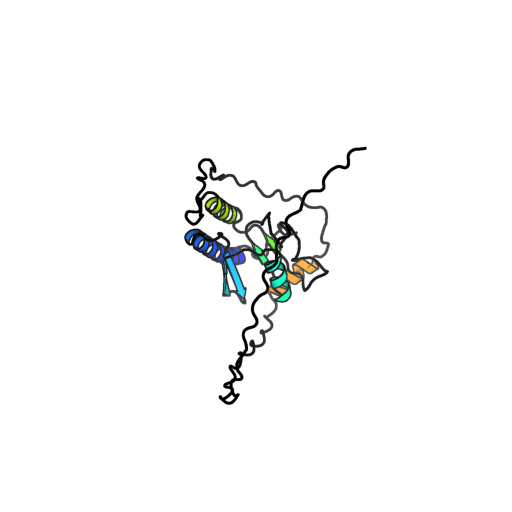 A C 1
ATOM 1436 O O . THR A 1 192 ? 11.232 -30.620 34.135 1.00 42.44 192 THR A O 1
ATOM 1439 N N . PRO A 1 193 ? 11.743 -31.068 36.276 1.00 38.31 193 PRO A N 1
ATOM 1440 C CA . PRO A 1 193 ? 10.980 -29.941 36.794 1.00 38.31 193 PRO A CA 1
ATOM 1441 C C . PRO A 1 193 ? 11.702 -28.611 36.547 1.00 38.31 193 PRO A C 1
ATOM 1443 O O . PRO A 1 193 ? 12.918 -28.496 36.693 1.00 38.31 193 PRO A O 1
ATOM 1446 N N . LEU A 1 194 ? 10.909 -27.606 36.177 1.00 38.41 194 LEU A N 1
ATOM 1447 C CA . LEU A 1 194 ? 11.310 -26.225 35.933 1.00 38.41 194 LEU A CA 1
ATOM 1448 C C . LEU A 1 194 ? 11.701 -25.555 37.265 1.00 38.41 194 LEU A C 1
ATOM 1450 O O . LEU A 1 194 ? 10.902 -25.532 38.199 1.00 38.41 194 LEU A O 1
ATOM 1454 N N . ALA A 1 195 ? 12.920 -25.022 37.362 1.00 39.12 195 ALA A N 1
ATOM 1455 C CA . ALA A 1 195 ? 13.391 -24.310 38.549 1.00 39.12 195 ALA A CA 1
ATOM 1456 C C . ALA A 1 195 ? 12.693 -22.944 38.688 1.00 39.12 195 ALA A C 1
ATOM 1458 O O . ALA A 1 195 ? 12.758 -22.105 37.790 1.00 39.12 195 ALA A O 1
ATOM 1459 N N . THR A 1 196 ? 12.037 -22.718 39.825 1.00 41.59 196 THR A N 1
ATOM 1460 C CA . THR A 1 196 ? 11.463 -21.428 40.230 1.00 41.59 196 THR A CA 1
ATOM 1461 C C . THR A 1 196 ? 12.581 -20.487 40.701 1.00 41.59 196 THR A C 1
ATOM 1463 O O . THR A 1 196 ? 13.405 -20.913 41.511 1.00 41.59 196 THR A O 1
ATOM 1466 N N . PRO A 1 197 ? 12.639 -19.216 40.265 1.00 39.91 197 PRO A N 1
ATOM 1467 C CA . PRO A 1 197 ? 13.603 -18.268 40.812 1.00 39.91 197 PRO A CA 1
ATOM 1468 C C . PRO A 1 197 ? 13.130 -17.754 42.182 1.00 39.91 197 PRO A C 1
ATOM 1470 O O . PRO A 1 197 ? 12.014 -17.249 42.317 1.00 39.91 197 PRO A O 1
ATOM 1473 N N . SER A 1 198 ? 13.986 -17.881 43.197 1.00 41.50 198 SER A N 1
ATOM 1474 C CA . SER A 1 198 ? 13.782 -17.308 44.531 1.00 41.50 198 SER A CA 1
ATOM 1475 C C . SER A 1 198 ? 13.994 -15.793 44.509 1.00 41.50 198 SER A C 1
ATOM 1477 O O . SER A 1 198 ? 15.025 -15.306 44.053 1.00 41.50 198 SER A O 1
ATOM 1479 N N . ILE A 1 199 ? 13.014 -15.054 45.027 1.00 40.62 199 ILE A N 1
ATOM 1480 C CA . ILE A 1 199 ? 13.096 -13.617 45.309 1.00 40.62 199 ILE A CA 1
ATOM 1481 C C . ILE A 1 199 ? 13.836 -13.443 46.643 1.00 40.62 199 ILE A C 1
ATOM 1483 O O . ILE A 1 199 ? 13.321 -13.840 47.687 1.00 40.62 199 ILE A O 1
ATOM 1487 N N . GLU A 1 200 ? 15.029 -12.850 46.622 1.00 39.09 200 GLU A N 1
ATOM 1488 C CA . GLU A 1 200 ? 15.739 -12.406 47.829 1.00 39.09 200 GLU A CA 1
ATOM 1489 C C . GLU A 1 200 ? 15.143 -11.077 48.324 1.00 39.09 200 GLU A C 1
ATOM 1491 O O . GLU A 1 200 ? 15.132 -10.075 47.607 1.00 39.09 200 GLU A O 1
ATOM 1496 N N . GLN A 1 201 ? 14.625 -11.067 49.555 1.00 39.59 201 GLN A N 1
ATOM 1497 C CA . GLN A 1 201 ? 14.243 -9.838 50.254 1.00 39.59 201 GLN A CA 1
ATOM 1498 C C . GLN A 1 201 ? 15.480 -9.180 50.891 1.00 39.59 201 GLN A C 1
ATOM 1500 O O . GLN A 1 201 ? 16.290 -9.883 51.495 1.00 39.59 201 GLN A O 1
ATOM 1505 N N . PRO A 1 202 ? 15.624 -7.842 50.840 1.00 41.00 202 PRO A N 1
ATOM 1506 C CA . PRO A 1 202 ? 16.737 -7.159 51.486 1.00 41.00 202 PRO A CA 1
ATOM 1507 C C . PRO A 1 202 ? 16.517 -7.078 53.005 1.00 41.00 202 PRO A C 1
ATOM 1509 O O . PRO A 1 202 ? 15.621 -6.384 53.488 1.00 41.00 202 PRO A O 1
ATOM 1512 N N . THR A 1 203 ? 17.355 -7.776 53.773 1.00 47.22 203 THR A N 1
ATOM 1513 C CA . THR A 1 203 ? 17.424 -7.664 55.236 1.00 47.22 203 THR A CA 1
ATOM 1514 C C . THR A 1 203 ? 18.166 -6.392 55.644 1.00 47.22 203 THR A C 1
ATOM 1516 O O . THR A 1 203 ? 19.268 -6.125 55.168 1.00 47.22 203 THR A O 1
ATOM 1519 N N . GLY A 1 204 ? 17.551 -5.607 56.532 1.00 39.59 204 GLY A N 1
ATOM 1520 C CA . GLY A 1 204 ? 18.047 -4.311 56.983 1.00 39.59 204 GLY A CA 1
ATOM 1521 C C . GLY A 1 204 ? 19.362 -4.371 57.762 1.00 39.59 204 GLY A C 1
ATOM 1522 O O . GLY A 1 204 ? 19.563 -5.216 58.630 1.00 39.59 204 GLY A O 1
ATOM 1523 N N . SER A 1 205 ? 20.240 -3.411 57.476 1.00 48.81 205 SER A N 1
ATOM 1524 C CA . SER A 1 205 ? 21.464 -3.144 58.226 1.00 48.81 205 SER A CA 1
ATOM 1525 C C . SER A 1 205 ? 21.194 -2.171 59.379 1.00 48.81 205 SER A C 1
ATOM 1527 O O . SER A 1 205 ? 20.803 -1.021 59.169 1.00 48.81 205 SER A O 1
ATOM 1529 N N . SER A 1 206 ? 21.439 -2.639 60.599 1.00 45.59 206 SER A N 1
ATOM 1530 C CA . SER A 1 206 ? 21.511 -1.868 61.840 1.00 45.59 206 SER A CA 1
ATOM 1531 C C . SER A 1 206 ? 22.675 -0.863 61.836 1.00 45.59 206 SER A C 1
ATOM 1533 O O . SER A 1 206 ? 23.802 -1.220 61.498 1.00 45.59 206 SER A O 1
ATOM 1535 N N . LYS A 1 207 ? 22.413 0.379 62.269 1.00 44.66 207 LYS A N 1
ATOM 1536 C CA . LYS A 1 207 ? 23.428 1.391 62.631 1.00 44.66 207 LYS A CA 1
ATOM 1537 C C . LYS A 1 207 ? 24.272 0.919 63.828 1.00 44.66 207 LYS A C 1
ATOM 1539 O O . LYS A 1 207 ? 23.679 0.401 64.774 1.00 44.66 207 LYS A O 1
ATOM 1544 N N . PRO A 1 208 ? 25.586 1.200 63.879 1.00 48.28 208 PRO A N 1
ATOM 1545 C CA . PRO A 1 208 ? 26.331 1.176 65.127 1.00 48.28 208 PRO A CA 1
ATOM 1546 C C . PRO A 1 208 ? 26.296 2.550 65.813 1.00 48.28 208 PRO A C 1
ATOM 1548 O O . PRO A 1 208 ? 26.479 3.596 65.192 1.00 48.28 208 PRO A O 1
ATOM 1551 N N . SER A 1 209 ? 26.023 2.509 67.111 1.00 43.66 209 SER A N 1
ATOM 1552 C CA . SER A 1 209 ? 26.253 3.557 68.102 1.00 43.66 209 SER A CA 1
ATOM 1553 C C . SER A 1 209 ? 27.736 3.622 68.478 1.00 43.66 209 SER A C 1
ATOM 1555 O O . SER A 1 209 ? 28.321 2.574 68.761 1.00 43.66 209 SER A O 1
ATOM 1557 N N . GLY A 1 210 ? 28.300 4.827 68.546 1.00 37.69 210 GLY A N 1
ATOM 1558 C CA . GLY A 1 210 ? 29.660 5.098 69.022 1.00 37.69 210 GLY A CA 1
ATOM 1559 C C . GLY A 1 210 ? 30.158 6.438 68.524 1.00 37.69 210 GLY A C 1
ATOM 1560 O O . GLY A 1 210 ? 30.521 6.490 67.331 1.00 37.69 210 GLY A O 1
#

pLDDT: mean 70.06, std 23.6, range [28.02, 96.31]

Nearest PDB structures (foldseek):
  3ocq-assembly1_A-2  TM=9.633E-01  e=8.659E-09  Salmonella enterica
  8e2q-assembly2_C  TM=9.530E-01  e=5.898E-08  Escherichia coli
  7cph-assembly1_A  TM=9.096E-01  e=1.084E-06  Bacillus subtilis subsp. subtilis str. 168
  2b3j-assembly2_D  TM=9.603E-01  e=2.737E-06  Staphylococcus aureus subsp. aureus Mu50
  6vpc-assembly1_E  TM=9.366E-01  e=7.888E-06  Escherichia coli

Radius of gyration: 26.1 Å; Cα contacts (8 Å, |Δi|>4): 227; chains: 1; bounding box: 46×68×90 Å